Protein AF-A0A370FQI2-F1 (afdb_monomer_lite)

Foldseek 3Di:
DDDDDDDDDPDPPPPPPQDDPFDADDLCQQEDDPDDDDDDFLAWRDWDDTQIKTWTDDPDIWMKHKDFAPDAADADDAAEEEQELEAAWFWALCSQLSNCPPDCWDDPDPQDITGNVVVLLCVVCSVNRHMYMYISFTNHNHPDTHPAQAPVRSVSRSVSRVSNVLVDPPGSHDPPHHYHYDYAHGHHDNPCPVVQVVFFDPVLVVLVVVRNNDTPSVNCVPPNPDFQLVGGPVSDGSDPDDPPDPDDCCVRVVCVNVCSVVVSVQVSCVSNVNDDDDPDDDD

Sequence (283 aa):
MIGRWCAAAAAVIGVMVAGAPAAAAPPDFYLPPPGLPAGPAGDVIRAEPMPLVWQVGVPNMVTGAYFDPALPWTGPGPRPLVSMAAGTQGQGDQCAPSRTLGDVIRYVSPSETVTSYEMVFVNALLSQGIAVVITDYEGLGTPGTHSYVNRASEAHAVLDAARAAMRLPGTALRPHAPVGFWGYSHQTYPEARELIDSELNDRGRQMLADVQNQCVNETKATYGFQRTEAFTRTGEPLNPLPPINPGTGLNHALPYVFGVPESVTWMTDRFAGRPAPTTCRVP

Radius of gyration: 22.39 Å; chains: 1; bounding box: 58×56×84 Å

Secondary structure (DSSP, 8-state):
------------------PPPPPPPPGGGGS--SSPPP--TT----EETTTTEEEE-SSS-EEEEEE--SSPP-SSSSPPEEEEE----BSSGGG-HHHHTT-SSEEEETTEEE--THHHHHHHHHHTT-EEEEE--TTSSSSS---TT-HHHHHHHHHHHHHHHTT-TTSS--TT--EEEEE-S----TTHHHHHHHHB-HHHHHHHHHHTT-BHHHHHHHHTT--GGGTBSSS--S--SPPS---HHHHHHHHHHHHHHHHHHHHHHHHTTPPPPP-S---

pLDDT: mean 75.0, std 18.1, range [29.81, 97.5]

Structure (mmCIF, N/CA/C/O backbone):
data_AF-A0A370FQI2-F1
#
_entry.id   AF-A0A370FQI2-F1
#
loop_
_atom_site.group_PDB
_atom_site.id
_atom_site.type_symbol
_atom_site.label_atom_id
_atom_site.label_alt_id
_atom_site.label_comp_id
_atom_site.label_asym_id
_atom_site.label_entity_id
_atom_site.label_seq_id
_atom_site.pdbx_PDB_ins_code
_atom_site.Cartn_x
_atom_site.Cartn_y
_atom_site.Cartn_z
_atom_site.occupancy
_atom_site.B_iso_or_equiv
_atom_site.auth_seq_id
_atom_site.auth_comp_id
_atom_site.auth_asym_id
_atom_site.auth_atom_id
_atom_site.pdbx_PDB_model_num
ATOM 1 N N . MET A 1 1 ? 36.447 31.855 51.845 1.00 37.00 1 MET A N 1
ATOM 2 C CA . MET A 1 1 ? 36.253 30.441 51.461 1.00 37.00 1 MET A CA 1
ATOM 3 C C . MET A 1 1 ? 35.005 30.361 50.594 1.00 37.00 1 MET A C 1
ATOM 5 O O . MET A 1 1 ? 33.908 30.472 51.117 1.00 37.00 1 MET A O 1
ATOM 9 N N . ILE A 1 2 ? 35.177 30.305 49.271 1.00 36.47 2 ILE A N 1
ATOM 10 C CA . ILE A 1 2 ? 34.084 30.240 48.288 1.00 36.47 2 ILE A CA 1
ATOM 11 C C . ILE A 1 2 ? 33.801 28.754 48.038 1.00 36.47 2 ILE A C 1
ATOM 13 O O . ILE A 1 2 ? 34.656 28.043 47.511 1.00 36.47 2 ILE A O 1
ATOM 17 N N . GLY A 1 3 ? 32.646 28.273 48.499 1.00 32.06 3 GLY A N 1
ATOM 18 C CA . GLY A 1 3 ? 32.224 26.878 48.364 1.00 32.06 3 GLY A CA 1
ATOM 19 C C . GLY A 1 3 ? 31.800 26.563 46.931 1.00 32.06 3 GLY A C 1
ATOM 20 O O . GLY A 1 3 ? 30.849 27.146 46.417 1.00 32.06 3 GLY A O 1
ATOM 21 N N . ARG A 1 4 ? 32.522 25.644 46.285 1.00 40.69 4 ARG A N 1
ATOM 22 C CA . ARG A 1 4 ? 32.200 25.108 44.957 1.00 40.69 4 ARG A CA 1
ATOM 23 C C . ARG A 1 4 ? 31.015 24.147 45.081 1.00 40.69 4 ARG A C 1
ATOM 25 O O . ARG A 1 4 ? 31.148 23.094 45.695 1.00 40.69 4 ARG A O 1
ATOM 32 N N . TRP A 1 5 ? 29.887 24.497 44.474 1.00 36.84 5 TRP A N 1
ATOM 33 C CA . TRP A 1 5 ? 28.785 23.573 44.213 1.00 36.84 5 TRP A CA 1
ATOM 34 C C . TRP A 1 5 ? 29.049 22.881 42.872 1.00 36.84 5 TRP A C 1
ATOM 36 O O . TRP A 1 5 ? 28.988 23.518 41.823 1.00 36.84 5 TRP A O 1
ATOM 46 N N . CYS A 1 6 ? 29.377 21.589 42.893 1.00 35.53 6 CYS A N 1
ATOM 47 C CA . CYS A 1 6 ? 29.353 20.755 41.693 1.00 35.53 6 CYS A CA 1
ATOM 48 C C . CYS A 1 6 ? 27.922 20.239 41.500 1.00 35.53 6 CYS A C 1
ATOM 50 O O . CYS A 1 6 ? 27.478 19.362 42.236 1.00 35.53 6 CYS A O 1
ATOM 52 N N . ALA A 1 7 ? 27.201 20.785 40.520 1.00 40.16 7 ALA A N 1
ATOM 53 C CA . ALA A 1 7 ? 25.962 20.193 40.034 1.00 40.16 7 ALA A CA 1
ATOM 54 C C . ALA A 1 7 ? 26.306 18.914 39.254 1.00 40.16 7 ALA A C 1
ATOM 56 O O . ALA A 1 7 ? 26.955 18.972 38.210 1.00 40.16 7 ALA A O 1
ATOM 57 N N . ALA A 1 8 ? 25.908 17.754 39.774 1.00 36.84 8 ALA A N 1
ATOM 58 C CA . ALA A 1 8 ? 25.979 16.500 39.038 1.00 36.84 8 ALA A CA 1
ATOM 59 C C . ALA A 1 8 ? 24.868 16.492 37.977 1.00 36.84 8 ALA A C 1
ATOM 61 O O . ALA A 1 8 ? 23.685 16.420 38.307 1.00 36.84 8 ALA A O 1
ATOM 62 N N . ALA A 1 9 ? 25.246 16.587 36.703 1.00 37.41 9 ALA A N 1
ATOM 63 C CA . ALA A 1 9 ? 24.343 16.326 35.592 1.00 37.41 9 ALA A CA 1
ATOM 64 C C . ALA A 1 9 ? 24.041 14.819 35.559 1.00 37.41 9 ALA A C 1
ATOM 66 O O . ALA A 1 9 ? 24.907 14.014 35.218 1.00 37.41 9 ALA A O 1
ATOM 67 N N . ALA A 1 10 ? 22.829 14.427 35.949 1.00 38.03 10 ALA A N 1
ATOM 68 C CA . ALA A 1 10 ? 22.355 13.063 35.766 1.00 38.03 10 ALA A CA 1
ATOM 69 C C . ALA A 1 10 ? 22.091 12.839 34.270 1.00 38.03 10 ALA A C 1
ATOM 71 O O . ALA A 1 10 ? 21.119 13.348 33.714 1.00 38.03 10 ALA A O 1
ATOM 72 N N . ALA A 1 11 ? 22.984 12.107 33.606 1.00 36.81 11 ALA A N 1
ATOM 73 C CA . ALA A 1 11 ? 22.762 11.635 32.250 1.00 36.81 11 ALA A CA 1
ATOM 74 C C . ALA A 1 11 ? 21.630 10.597 32.268 1.00 36.81 11 ALA A C 1
ATOM 76 O O . ALA A 1 11 ? 21.792 9.494 32.789 1.00 36.81 11 ALA A O 1
ATOM 77 N N . VAL A 1 12 ? 20.473 10.953 31.708 1.00 35.28 12 VAL A N 1
ATOM 78 C CA . VAL A 1 12 ? 19.412 9.992 31.398 1.00 35.28 12 VAL A CA 1
ATOM 79 C C . VAL A 1 12 ? 19.898 9.167 30.209 1.00 35.28 12 VAL A C 1
ATOM 81 O O . VAL A 1 12 ? 19.819 9.598 29.061 1.00 35.28 12 VAL A O 1
ATOM 84 N N . ILE A 1 13 ? 20.456 7.991 30.487 1.00 39.44 13 ILE A N 1
ATOM 85 C CA . ILE A 1 13 ? 20.744 6.988 29.462 1.00 39.44 13 ILE A CA 1
ATOM 86 C C . ILE A 1 13 ? 19.397 6.380 29.068 1.00 39.44 13 ILE A C 1
ATOM 88 O O . ILE A 1 13 ? 18.849 5.539 29.779 1.00 39.44 13 ILE A O 1
ATOM 92 N N . GLY A 1 14 ? 18.834 6.848 27.955 1.00 30.53 14 GLY A N 1
ATOM 93 C CA . GLY A 1 14 ? 17.694 6.198 27.323 1.00 30.53 14 GLY A CA 1
ATOM 94 C C . GLY A 1 14 ? 18.119 4.817 26.835 1.00 30.53 14 GLY A C 1
ATOM 95 O O . GLY A 1 14 ? 18.882 4.702 25.878 1.00 30.53 14 GLY A O 1
ATOM 96 N N . VAL A 1 15 ? 17.649 3.765 27.504 1.00 31.50 15 VAL A N 1
ATOM 97 C CA . VAL A 1 15 ? 17.760 2.398 26.994 1.00 31.50 15 VAL A CA 1
ATOM 98 C C . VAL A 1 15 ? 16.841 2.301 25.779 1.00 31.50 15 VAL A C 1
ATOM 100 O O . VAL A 1 15 ? 15.621 2.247 25.911 1.00 31.50 15 VAL A O 1
ATOM 103 N N . MET A 1 16 ? 17.433 2.309 24.587 1.00 31.11 16 MET A N 1
ATOM 104 C CA . MET A 1 16 ? 16.765 1.853 23.373 1.00 31.11 16 MET A CA 1
ATOM 105 C C . MET A 1 16 ? 16.521 0.353 23.543 1.00 31.11 16 MET A C 1
ATOM 107 O O . MET A 1 16 ? 17.452 -0.447 23.455 1.00 31.11 16 MET A O 1
ATOM 111 N N . VAL A 1 17 ? 15.282 -0.036 23.841 1.00 30.66 17 VAL A N 1
ATOM 112 C CA . VAL A 1 17 ? 14.880 -1.439 23.748 1.00 30.66 17 VAL A CA 1
ATOM 113 C C . VAL A 1 17 ? 14.876 -1.778 22.262 1.00 30.66 17 VAL A C 1
ATOM 115 O O . VAL A 1 17 ? 14.003 -1.328 21.524 1.00 30.66 17 VAL A O 1
ATOM 118 N N . ALA A 1 18 ? 15.886 -2.522 21.811 1.00 33.94 18 ALA A N 1
ATOM 119 C CA . ALA A 1 18 ? 15.858 -3.149 20.499 1.00 33.94 18 ALA A CA 1
ATOM 120 C C . ALA A 1 18 ? 14.626 -4.063 20.454 1.00 33.94 18 ALA A C 1
ATOM 122 O O . ALA A 1 18 ? 14.532 -5.017 21.230 1.00 33.94 18 ALA A O 1
ATOM 123 N N . GLY A 1 19 ? 13.653 -3.732 19.602 1.00 29.81 19 GLY A N 1
ATOM 124 C CA . GLY A 1 19 ? 12.538 -4.629 19.321 1.00 29.81 19 GLY A CA 1
ATOM 125 C C . GLY A 1 19 ? 13.088 -5.960 18.817 1.00 29.81 19 GLY A C 1
ATOM 126 O O . GLY A 1 19 ? 14.064 -5.983 18.065 1.00 29.81 19 GLY A O 1
ATOM 127 N N . ALA A 1 20 ? 12.501 -7.072 19.261 1.00 32.47 20 ALA A N 1
ATOM 128 C CA . ALA A 1 20 ? 12.812 -8.370 18.678 1.00 32.47 20 ALA A CA 1
ATOM 129 C C . ALA A 1 20 ? 12.602 -8.292 17.153 1.00 32.47 20 ALA A C 1
ATOM 131 O O . ALA A 1 20 ? 11.623 -7.670 16.727 1.00 32.47 20 ALA A O 1
ATOM 132 N N . PRO A 1 21 ? 13.486 -8.892 16.332 1.00 39.72 21 PRO A N 1
ATOM 133 C CA . PRO A 1 21 ? 13.255 -8.948 14.897 1.00 39.72 21 PRO A CA 1
ATOM 134 C C . PRO A 1 21 ? 11.892 -9.598 14.655 1.00 39.72 21 PRO A C 1
ATOM 136 O O . PRO A 1 21 ? 11.590 -10.646 15.235 1.00 39.72 21 PRO A O 1
ATOM 139 N N . ALA A 1 22 ? 11.060 -8.961 13.832 1.00 49.00 22 ALA A N 1
ATOM 140 C CA . ALA A 1 22 ? 9.829 -9.577 13.367 1.00 49.00 22 ALA A CA 1
ATOM 141 C C . ALA A 1 22 ? 10.203 -10.910 12.698 1.00 49.00 22 ALA A C 1
ATOM 143 O O . ALA A 1 22 ? 10.984 -10.935 11.743 1.00 49.00 22 ALA A O 1
ATOM 144 N N . ALA A 1 23 ? 9.716 -12.027 13.242 1.00 52.12 23 ALA A N 1
ATOM 145 C CA . ALA A 1 23 ? 9.854 -13.320 12.584 1.00 52.12 23 ALA A CA 1
ATOM 146 C C . ALA A 1 23 ? 9.172 -13.217 11.214 1.00 52.12 23 ALA A C 1
ATOM 148 O O . ALA A 1 23 ? 8.042 -12.749 11.154 1.00 52.12 23 ALA A O 1
ATOM 149 N N . ALA A 1 24 ? 9.860 -13.591 10.134 1.00 58.47 24 ALA A N 1
ATOM 150 C CA . ALA A 1 24 ? 9.277 -13.612 8.794 1.00 58.47 24 ALA A CA 1
ATOM 151 C C . ALA A 1 24 ? 8.290 -14.783 8.655 1.00 58.47 24 ALA A C 1
ATOM 153 O O . ALA A 1 24 ? 8.475 -15.819 9.300 1.00 58.47 24 ALA A O 1
ATOM 154 N N . ALA A 1 25 ? 7.273 -14.629 7.803 1.00 62.81 25 ALA A N 1
ATOM 155 C CA . ALA A 1 25 ? 6.286 -15.680 7.581 1.00 62.81 25 ALA A CA 1
ATOM 156 C C . ALA A 1 25 ? 6.937 -16.902 6.925 1.00 62.81 25 ALA A C 1
ATOM 158 O O . ALA A 1 25 ? 7.908 -16.745 6.170 1.00 62.81 25 ALA A O 1
ATOM 159 N N . PRO A 1 26 ? 6.409 -18.112 7.179 1.00 70.50 26 PRO A N 1
ATOM 160 C CA . PRO A 1 26 ? 6.790 -19.291 6.422 1.00 70.50 26 PRO A CA 1
ATOM 161 C C . PRO A 1 26 ? 6.682 -19.023 4.908 1.00 70.50 26 PRO A C 1
ATOM 163 O O . PRO A 1 26 ? 5.707 -18.411 4.469 1.00 70.50 26 PRO A O 1
ATOM 166 N N . PRO A 1 27 ? 7.658 -19.447 4.082 1.00 73.12 27 PRO A N 1
ATOM 167 C CA . PRO A 1 27 ? 7.639 -19.168 2.644 1.00 73.12 27 PRO A CA 1
ATOM 168 C C . PRO A 1 27 ? 6.381 -19.660 1.914 1.00 73.12 27 PRO A C 1
ATOM 170 O O . PRO A 1 27 ? 5.966 -19.058 0.928 1.00 73.12 27 PRO A O 1
ATOM 173 N N . ASP A 1 28 ? 5.760 -20.737 2.395 1.00 80.69 28 ASP A N 1
ATOM 174 C CA . ASP A 1 28 ? 4.534 -21.315 1.843 1.00 80.69 28 ASP A CA 1
ATOM 175 C C . ASP A 1 28 ? 3.276 -20.487 2.144 1.00 80.69 28 ASP A C 1
ATOM 177 O O . ASP A 1 28 ? 2.279 -20.642 1.443 1.00 80.69 28 ASP A O 1
ATOM 181 N N . PHE A 1 29 ? 3.327 -19.555 3.103 1.00 79.44 29 PHE A N 1
ATOM 182 C CA . PHE A 1 29 ? 2.253 -18.587 3.355 1.00 79.44 29 PHE A CA 1
ATOM 183 C C . PHE A 1 29 ? 1.971 -17.713 2.124 1.00 79.44 29 PHE A C 1
ATOM 185 O O . PHE A 1 29 ? 0.831 -17.356 1.836 1.00 79.44 29 PHE A O 1
ATOM 192 N N . TYR A 1 30 ? 3.031 -17.386 1.387 1.00 79.31 30 TYR A N 1
ATOM 193 C CA . TYR A 1 30 ? 2.996 -16.563 0.184 1.00 79.31 30 TYR A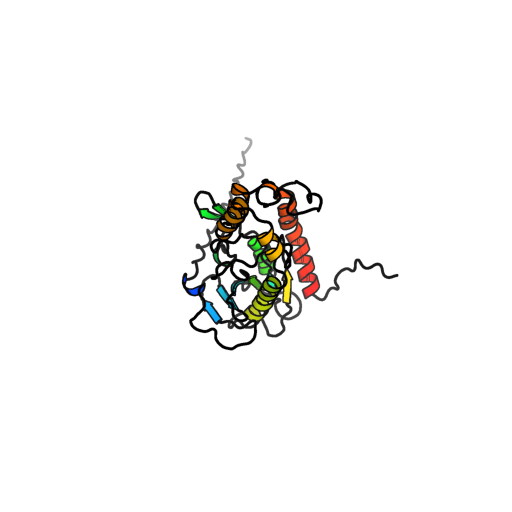 CA 1
ATOM 194 C C . TYR A 1 30 ? 2.607 -17.341 -1.078 1.00 79.31 30 TYR A C 1
ATOM 196 O O . TYR A 1 30 ? 2.537 -16.756 -2.158 1.00 79.31 30 TYR A O 1
ATOM 204 N N . LEU A 1 31 ? 2.303 -18.636 -0.960 1.00 82.56 31 LEU A N 1
ATOM 205 C CA . LEU A 1 31 ? 1.834 -19.462 -2.066 1.00 82.56 31 LEU A CA 1
ATOM 206 C C . LEU A 1 31 ? 0.329 -19.755 -1.937 1.00 82.56 31 LEU A C 1
ATOM 208 O O . LEU A 1 31 ? -0.145 -20.087 -0.849 1.00 82.56 31 LEU A O 1
ATOM 212 N N . PRO A 1 32 ? -0.444 -19.685 -3.038 1.00 75.94 32 PRO A N 1
ATOM 213 C CA . PRO A 1 32 ? -1.858 -20.040 -3.005 1.00 75.94 32 PRO A CA 1
ATOM 214 C C . PRO A 1 32 ? -2.049 -21.525 -2.666 1.00 75.94 32 PRO A C 1
ATOM 216 O O . PRO A 1 32 ? -1.322 -22.371 -3.198 1.00 75.94 32 PRO A O 1
ATOM 219 N N . PRO A 1 33 ? -3.039 -21.880 -1.820 1.00 77.06 33 PRO A N 1
ATOM 220 C CA . PRO A 1 33 ? -3.357 -23.277 -1.560 1.00 77.06 33 PRO A CA 1
ATOM 221 C C . PRO A 1 33 ? -3.867 -23.971 -2.838 1.00 77.06 33 PRO A C 1
ATOM 223 O O . PRO A 1 33 ? -4.421 -23.307 -3.723 1.00 77.06 33 PRO A O 1
ATOM 226 N N . PRO A 1 34 ? -3.739 -25.309 -2.944 1.00 76.38 34 PRO A N 1
ATOM 227 C CA . PRO A 1 34 ? -4.331 -26.068 -4.042 1.00 76.38 34 PRO A CA 1
ATOM 228 C C . PRO A 1 34 ? -5.857 -25.904 -4.069 1.00 76.38 34 PRO A C 1
ATOM 230 O O . PRO A 1 34 ? -6.573 -26.518 -3.281 1.00 76.38 34 PRO A O 1
ATOM 233 N N . GLY A 1 35 ? -6.347 -25.075 -4.993 1.00 69.88 35 GLY A N 1
ATOM 234 C CA . GLY A 1 35 ? -7.751 -24.674 -5.055 1.00 69.88 35 GLY A CA 1
ATOM 235 C C . GLY A 1 35 ? -8.082 -23.609 -4.008 1.00 69.88 35 GLY A C 1
ATOM 236 O O . GLY A 1 35 ? -7.973 -23.833 -2.804 1.00 69.88 35 GLY A O 1
ATOM 237 N N . LEU A 1 36 ? -8.510 -22.433 -4.469 1.00 67.62 36 LEU A N 1
ATOM 238 C CA . LEU A 1 36 ? -8.971 -21.385 -3.564 1.00 67.62 36 LEU A CA 1
ATOM 239 C C . LEU A 1 36 ? -10.376 -21.736 -3.049 1.00 67.62 36 LEU A C 1
ATOM 241 O O . LEU A 1 36 ? -11.228 -22.137 -3.850 1.00 67.62 36 LEU A O 1
ATOM 245 N N . PRO A 1 37 ? -10.639 -21.602 -1.736 1.00 70.25 37 PRO A N 1
ATOM 246 C CA . PRO A 1 37 ? -11.972 -21.823 -1.197 1.00 70.25 37 PRO A CA 1
ATOM 247 C C . PRO A 1 37 ? -12.971 -20.850 -1.834 1.00 70.25 37 PRO A C 1
ATOM 249 O O . PRO A 1 37 ? -12.651 -19.694 -2.111 1.00 70.25 37 PRO A O 1
ATOM 252 N N . ALA A 1 38 ? -14.193 -21.326 -2.074 1.00 72.25 38 ALA A N 1
ATOM 253 C CA . ALA A 1 38 ? -15.270 -20.468 -2.546 1.00 72.25 38 ALA A CA 1
ATOM 254 C C . ALA A 1 38 ? -15.635 -19.447 -1.458 1.00 72.25 38 ALA A C 1
ATOM 256 O O . ALA A 1 38 ? -15.851 -19.825 -0.307 1.00 72.25 38 ALA A O 1
ATOM 257 N N . GLY A 1 39 ? -15.741 -18.175 -1.836 1.00 69.81 39 GLY A N 1
ATOM 258 C CA . GLY A 1 39 ? -16.067 -17.091 -0.916 1.00 69.81 39 GLY A CA 1
ATOM 259 C C . GLY A 1 39 ? -16.170 -15.738 -1.627 1.00 69.81 39 GLY A C 1
ATOM 260 O O . GLY A 1 39 ? -15.705 -15.604 -2.764 1.00 69.81 39 GLY A O 1
ATOM 261 N N . PRO A 1 40 ? -16.835 -14.734 -1.029 1.00 76.06 40 PRO A N 1
ATOM 262 C CA . PRO A 1 40 ? -16.793 -13.358 -1.516 1.00 76.06 40 PRO A CA 1
ATOM 263 C C . PRO A 1 40 ? -15.376 -12.768 -1.492 1.00 76.06 40 PRO A C 1
ATOM 265 O O . PRO A 1 40 ? -14.552 -13.107 -0.644 1.00 76.06 40 PRO A O 1
ATOM 268 N N . ALA A 1 41 ? -15.141 -11.779 -2.359 1.00 67.62 41 ALA A N 1
ATOM 269 C CA . ALA A 1 41 ? -13.949 -10.942 -2.279 1.00 67.62 41 ALA A CA 1
ATOM 270 C C . ALA A 1 41 ? -13.808 -10.325 -0.880 1.00 67.62 41 ALA A C 1
ATOM 272 O O . ALA A 1 41 ? -14.804 -9.877 -0.290 1.00 67.62 41 ALA A O 1
ATOM 273 N N . GLY A 1 42 ? -12.594 -10.317 -0.333 1.00 61.84 42 GLY A N 1
ATOM 274 C CA . GLY A 1 42 ? -12.386 -9.895 1.052 1.00 61.84 42 GLY A CA 1
ATOM 275 C C . GLY A 1 42 ? -12.342 -11.024 2.089 1.00 61.84 42 GLY A C 1
ATOM 276 O O . GLY A 1 42 ? -12.205 -10.722 3.272 1.00 61.84 42 GLY A O 1
ATOM 277 N N . ASP A 1 43 ? -12.492 -12.293 1.695 1.00 78.19 43 ASP A N 1
ATOM 278 C CA . ASP A 1 43 ? -12.406 -13.423 2.630 1.00 78.19 43 ASP A CA 1
ATOM 279 C C . ASP A 1 43 ? -10.977 -13.738 3.075 1.00 78.19 43 ASP A C 1
ATOM 281 O O . ASP A 1 43 ? -10.038 -13.719 2.283 1.00 78.19 43 ASP A O 1
ATOM 285 N N . VAL A 1 44 ? -10.839 -14.071 4.362 1.00 77.06 44 VAL A N 1
ATOM 286 C CA . VAL A 1 44 ? -9.571 -14.478 4.975 1.00 77.06 44 VAL A CA 1
ATOM 287 C C . VAL A 1 44 ? -9.307 -15.944 4.641 1.00 77.06 44 VAL A C 1
ATOM 289 O O . VAL A 1 44 ? -10.050 -16.820 5.079 1.00 77.06 44 VAL A O 1
ATOM 292 N N . ILE A 1 45 ? -8.234 -16.216 3.898 1.00 72.62 45 ILE A N 1
ATOM 293 C CA . ILE A 1 45 ? -7.854 -17.591 3.523 1.00 72.62 45 ILE A CA 1
ATOM 294 C C . ILE A 1 45 ? -6.915 -18.211 4.565 1.00 72.62 45 ILE A C 1
ATOM 296 O O . ILE A 1 45 ? -7.051 -19.382 4.921 1.00 72.62 45 ILE A O 1
ATOM 300 N N . ARG A 1 46 ? -5.981 -17.416 5.089 1.00 72.00 46 ARG A N 1
ATOM 301 C CA . ARG A 1 46 ? -5.042 -17.803 6.144 1.00 72.00 46 ARG A CA 1
ATOM 302 C C . ARG A 1 46 ? -4.673 -16.576 6.966 1.00 72.00 46 ARG A C 1
ATOM 304 O O . ARG A 1 46 ? -4.632 -15.476 6.421 1.00 72.00 46 ARG A O 1
ATOM 311 N N . ALA A 1 47 ? -4.403 -16.777 8.253 1.00 69.38 47 ALA A N 1
ATOM 312 C CA . ALA A 1 47 ? -3.785 -15.795 9.133 1.00 69.38 47 ALA A CA 1
ATOM 313 C C . ALA A 1 47 ? -2.877 -16.525 10.132 1.00 69.38 47 ALA A C 1
ATOM 315 O O . ALA A 1 47 ? -3.311 -17.511 10.730 1.00 69.38 47 ALA A O 1
ATOM 316 N N . GLU A 1 48 ? -1.636 -16.068 10.306 1.00 63.78 48 GLU A N 1
ATOM 317 C CA . GLU A 1 48 ? -0.670 -16.708 11.211 1.00 63.78 48 GLU A CA 1
ATOM 318 C C . GLU A 1 48 ? -0.073 -15.719 12.229 1.00 63.78 48 GLU A C 1
ATOM 320 O O . GLU A 1 48 ? 0.191 -14.561 11.887 1.00 63.78 48 GLU A O 1
ATOM 325 N N . PRO A 1 49 ? 0.147 -16.153 13.491 1.00 55.84 49 PRO A N 1
ATOM 326 C CA . PRO A 1 49 ? 0.803 -15.340 14.506 1.00 55.84 49 PRO A CA 1
ATOM 327 C C . PRO A 1 49 ? 2.302 -15.149 14.241 1.00 55.84 49 PRO A C 1
ATOM 329 O O . PRO A 1 49 ? 3.144 -16.012 14.459 1.00 55.84 49 PRO A O 1
ATOM 332 N N . MET A 1 50 ? 2.593 -13.931 13.846 1.00 52.81 50 MET A N 1
ATOM 333 C CA . MET A 1 50 ? 3.821 -13.136 13.902 1.00 52.81 50 MET A CA 1
ATOM 334 C C . MET A 1 50 ? 3.286 -11.686 13.977 1.00 52.81 50 MET A C 1
ATOM 336 O O . MET A 1 50 ? 2.060 -11.538 13.951 1.00 52.81 50 MET A O 1
ATOM 340 N N . PRO A 1 51 ? 4.032 -10.581 14.134 1.00 44.16 51 PRO A N 1
ATOM 341 C CA . PRO A 1 51 ? 3.353 -9.305 13.886 1.00 44.16 51 PRO A CA 1
ATOM 342 C C . PRO A 1 51 ? 2.898 -9.283 12.396 1.00 44.16 51 PRO A C 1
ATOM 344 O O . PRO A 1 51 ? 3.760 -9.298 11.531 1.00 44.16 51 PRO A O 1
ATOM 347 N N . LEU A 1 52 ? 1.610 -9.192 12.017 1.00 46.97 52 LEU A N 1
ATOM 348 C CA . LEU A 1 52 ? 0.672 -10.298 11.651 1.00 46.97 52 LEU A CA 1
ATOM 349 C C . LEU A 1 52 ? 0.421 -10.311 10.117 1.00 46.97 52 LEU A C 1
ATOM 351 O O . LEU A 1 52 ? 0.421 -9.224 9.543 1.00 46.97 52 LEU A O 1
ATOM 355 N N . VAL A 1 53 ? 0.173 -11.473 9.465 1.00 51.69 53 VAL A N 1
ATOM 356 C CA . VAL A 1 53 ? -0.030 -11.603 7.985 1.00 51.69 53 VAL A CA 1
ATOM 357 C C . VAL A 1 53 ? -1.303 -12.393 7.620 1.00 51.69 53 VAL A C 1
ATOM 359 O O . VAL A 1 53 ? -1.640 -13.363 8.300 1.00 51.69 53 VAL A O 1
ATOM 362 N N . TRP A 1 54 ? -2.009 -11.994 6.552 1.00 51.62 54 TRP A N 1
ATOM 363 C CA . TRP A 1 54 ? -3.257 -12.601 6.034 1.00 51.62 54 TRP A CA 1
ATOM 364 C C . TRP A 1 54 ? -3.371 -12.580 4.506 1.00 51.62 54 TRP A C 1
ATOM 366 O O . TRP A 1 54 ? -2.619 -11.879 3.835 1.00 51.62 54 TRP A O 1
ATOM 376 N N . GLN A 1 55 ? -4.361 -13.310 3.975 1.00 50.12 55 GLN A N 1
ATOM 377 C CA . GLN A 1 55 ? -4.552 -13.597 2.550 1.00 50.12 55 GLN A CA 1
ATOM 378 C C . GLN A 1 55 ? -6.001 -13.325 2.066 1.00 50.12 55 GLN A C 1
ATOM 380 O O . GLN A 1 55 ? -6.929 -13.764 2.748 1.00 50.12 55 GLN A O 1
ATOM 385 N N . VAL A 1 56 ? -6.199 -12.652 0.910 1.00 49.22 56 VAL A N 1
ATOM 386 C CA . VAL A 1 56 ? -7.518 -12.185 0.382 1.00 49.22 56 VAL A CA 1
ATOM 387 C C . VAL A 1 56 ? -7.578 -12.124 -1.171 1.00 49.22 56 VAL A C 1
ATOM 389 O O . VAL A 1 56 ? -6.527 -11.906 -1.768 1.00 49.22 56 VAL A O 1
ATOM 392 N N . GLY A 1 57 ? -8.742 -12.278 -1.855 1.00 37.44 57 GLY A N 1
ATOM 393 C CA . GLY A 1 57 ? -8.776 -12.281 -3.346 1.00 37.44 57 GLY A CA 1
ATOM 394 C C . GLY A 1 57 ? -10.083 -12.126 -4.167 1.00 37.44 57 GLY A C 1
ATOM 395 O O . GLY A 1 57 ? -11.138 -11.827 -3.617 1.00 37.44 57 GLY A O 1
ATOM 396 N N . VAL A 1 58 ? -9.927 -12.381 -5.494 1.00 46.62 58 VAL A N 1
ATOM 397 C CA . VAL A 1 58 ? -10.817 -12.888 -6.600 1.00 46.62 58 VAL A CA 1
ATOM 398 C C . VAL A 1 58 ? -9.915 -13.548 -7.678 1.00 46.62 58 VAL A C 1
ATOM 400 O O . VAL A 1 58 ? -8.971 -12.892 -8.083 1.00 46.62 58 VAL A O 1
ATOM 403 N N . PRO A 1 59 ? -10.162 -14.779 -8.199 1.00 54.81 59 PRO A N 1
ATOM 404 C CA . PRO A 1 59 ? -9.221 -15.910 -8.052 1.00 54.81 59 PRO A CA 1
ATOM 405 C C . PRO A 1 59 ? -7.740 -15.603 -8.384 1.00 54.81 59 PRO A C 1
ATOM 407 O O . PRO A 1 59 ? -7.146 -16.131 -9.319 1.00 54.81 59 PRO A O 1
ATOM 410 N N . ASN A 1 60 ? -7.130 -14.790 -7.546 1.00 61.69 60 ASN A N 1
ATOM 411 C CA . ASN A 1 60 ? -5.715 -14.657 -7.298 1.00 61.69 60 ASN A CA 1
ATOM 412 C C . ASN A 1 60 ? -5.581 -14.396 -5.793 1.00 61.69 60 ASN A C 1
ATOM 414 O O . ASN A 1 60 ? -6.570 -14.212 -5.074 1.00 61.69 60 ASN A O 1
ATOM 418 N N . MET A 1 61 ? -4.361 -14.486 -5.299 1.00 74.25 61 MET A N 1
ATOM 419 C CA . MET A 1 61 ? -4.065 -14.402 -3.886 1.00 74.25 61 MET A CA 1
ATOM 420 C C . MET A 1 61 ? -3.272 -13.130 -3.624 1.00 74.25 61 MET A C 1
ATOM 422 O O . MET A 1 61 ? -2.222 -12.954 -4.229 1.00 74.25 61 MET A O 1
ATOM 426 N N . VAL A 1 62 ? -3.735 -12.301 -2.690 1.00 83.38 62 VAL A N 1
ATOM 427 C CA . VAL A 1 62 ? -3.011 -11.114 -2.221 1.00 83.38 62 VAL A CA 1
ATOM 428 C C . VAL A 1 62 ? -2.733 -11.245 -0.731 1.00 83.38 62 VAL A C 1
ATOM 430 O O . VAL A 1 62 ? -3.629 -11.605 0.038 1.00 83.38 62 VAL A O 1
ATOM 433 N N . THR A 1 63 ? -1.501 -10.951 -0.321 1.00 85.50 63 THR A N 1
ATOM 434 C CA . THR A 1 63 ? -1.109 -10.893 1.089 1.00 85.50 63 THR A CA 1
ATOM 435 C C . THR A 1 63 ? -1.161 -9.469 1.633 1.00 85.50 63 THR A C 1
ATOM 437 O O . THR A 1 63 ? -1.279 -8.484 0.902 1.00 85.50 63 THR A O 1
ATOM 440 N N . GLY A 1 64 ? -1.142 -9.349 2.951 1.00 86.06 64 GLY A N 1
ATOM 441 C CA . GLY A 1 64 ? -1.083 -8.069 3.634 1.00 86.06 64 GLY A CA 1
ATOM 442 C C . GLY A 1 64 ? -0.885 -8.259 5.125 1.00 86.06 64 GLY A C 1
ATOM 443 O O . GLY A 1 64 ? -0.796 -9.386 5.617 1.00 86.06 64 GLY A O 1
ATOM 444 N N . ALA A 1 65 ? -0.832 -7.148 5.844 1.00 87.69 65 ALA A N 1
ATOM 445 C CA . ALA A 1 65 ? -0.568 -7.138 7.270 1.00 87.69 65 ALA A CA 1
ATOM 446 C C . ALA A 1 65 ? -1.439 -6.139 8.014 1.00 87.69 65 ALA A C 1
ATOM 448 O O . ALA A 1 65 ? -1.919 -5.156 7.448 1.00 87.69 65 ALA A O 1
ATOM 449 N N . TYR A 1 66 ? -1.581 -6.354 9.316 1.00 90.50 66 TYR A N 1
ATOM 450 C CA . TYR A 1 66 ? -2.304 -5.440 10.193 1.00 90.50 66 TYR A CA 1
ATOM 451 C C . TYR A 1 66 ? -1.730 -5.318 11.549 1.00 90.50 66 TYR A C 1
ATOM 453 O O . TYR A 1 66 ? -1.050 -6.181 12.101 1.00 90.50 66 TYR A O 1
ATOM 461 N N . PHE A 1 67 ? -2.165 -4.206 12.087 1.00 90.38 67 PHE A N 1
ATOM 462 C CA . PHE A 1 67 ? -1.706 -3.662 13.306 1.00 90.38 67 PHE A CA 1
ATOM 463 C C . PHE A 1 67 ? -2.947 -3.406 14.145 1.00 90.38 67 PHE A C 1
ATOM 465 O O . PHE A 1 67 ? -3.727 -2.485 13.876 1.00 90.38 67 PHE A O 1
ATOM 472 N N . ASP A 1 68 ? -3.129 -4.255 15.155 1.00 89.94 68 ASP A N 1
ATOM 473 C CA . ASP A 1 68 ? -4.090 -3.996 16.217 1.00 89.94 68 ASP A CA 1
ATOM 474 C C . ASP A 1 68 ? -3.453 -3.022 17.217 1.00 89.94 68 ASP A C 1
ATOM 476 O O . ASP A 1 68 ? -2.400 -3.331 17.788 1.00 89.94 68 ASP A O 1
ATOM 480 N N . PRO A 1 69 ? -4.029 -1.833 17.443 1.00 90.38 69 PRO A N 1
ATOM 481 C CA . PRO A 1 69 ? -3.426 -0.884 18.354 1.00 90.38 69 PRO A CA 1
ATOM 482 C C . PRO A 1 69 ? -3.623 -1.321 19.803 1.00 90.38 69 PRO A C 1
ATOM 484 O O . PRO A 1 69 ? -4.746 -1.545 20.272 1.00 90.38 69 PRO A O 1
ATOM 487 N N . ALA A 1 70 ? -2.511 -1.331 20.539 1.00 88.69 70 ALA A N 1
ATOM 488 C CA . ALA A 1 70 ? -2.498 -1.535 21.984 1.00 88.69 70 ALA A CA 1
ATOM 489 C C . ALA A 1 70 ? -3.188 -0.386 22.745 1.00 88.69 70 ALA A C 1
ATOM 491 O O . ALA A 1 70 ? -3.716 -0.593 23.836 1.00 88.69 70 ALA A O 1
ATOM 492 N N . LEU A 1 71 ? -3.196 0.826 22.177 1.00 91.19 71 LEU A N 1
ATOM 493 C CA . LEU A 1 71 ? -3.834 1.991 22.785 1.00 91.19 71 LEU A CA 1
ATOM 494 C C . LEU A 1 71 ? -5.343 2.029 22.498 1.00 91.19 71 LEU A C 1
ATOM 496 O O . LEU A 1 71 ? -5.773 1.696 21.389 1.00 91.19 71 LEU A O 1
ATOM 500 N N . PRO A 1 72 ? -6.174 2.450 23.468 1.00 92.50 72 PRO A N 1
ATOM 501 C CA . PRO A 1 72 ? -7.612 2.570 23.263 1.00 92.50 72 PRO A CA 1
ATOM 502 C C . PRO A 1 72 ? -7.939 3.673 22.248 1.00 92.50 72 PRO A C 1
ATOM 504 O O . PRO A 1 72 ? -7.272 4.703 22.194 1.00 92.50 72 PRO A O 1
ATOM 507 N N . TRP A 1 73 ? -9.009 3.472 21.476 1.00 94.25 73 TRP A N 1
ATOM 508 C CA . TRP A 1 73 ? -9.619 4.547 20.688 1.00 94.25 73 TRP A CA 1
ATOM 509 C C . TRP A 1 73 ? -10.389 5.489 21.622 1.00 94.25 73 TRP A C 1
ATOM 511 O O . TRP A 1 73 ? -11.194 5.018 22.428 1.00 94.25 73 TRP A O 1
ATOM 521 N N . THR A 1 74 ? -10.148 6.798 21.520 1.00 93.38 74 THR A N 1
ATOM 522 C CA . THR A 1 74 ? -10.761 7.824 22.389 1.00 93.38 74 THR A CA 1
ATOM 523 C C . THR A 1 74 ? -11.740 8.749 21.667 1.00 93.38 74 THR A C 1
ATOM 525 O O . THR A 1 74 ? -12.412 9.549 22.318 1.00 93.38 74 THR A O 1
ATOM 528 N N . GLY A 1 75 ? -11.842 8.658 20.339 1.00 91.12 75 GLY A N 1
ATOM 529 C CA . GLY A 1 75 ? -12.844 9.396 19.576 1.00 91.12 75 GLY A CA 1
ATOM 530 C C . GLY A 1 75 ? -14.239 8.757 19.646 1.00 91.12 75 GLY A C 1
ATOM 531 O O . GLY A 1 75 ? -14.451 7.759 20.340 1.00 91.12 75 GLY A O 1
ATOM 532 N N . PRO A 1 76 ? -15.227 9.333 18.944 1.00 91.75 76 PRO A N 1
ATOM 533 C CA . PRO A 1 76 ? -16.591 8.824 18.978 1.00 91.75 76 PRO A CA 1
ATOM 534 C C . PRO A 1 76 ? -16.708 7.464 18.278 1.00 91.75 76 PRO A C 1
ATOM 536 O O . PRO A 1 76 ? -15.942 7.132 17.373 1.00 91.75 76 PRO A O 1
ATOM 539 N N . GLY A 1 77 ? -17.723 6.694 18.674 1.00 92.12 77 GLY A N 1
ATOM 540 C CA . GLY A 1 77 ? -18.085 5.446 18.004 1.00 92.12 77 GLY A CA 1
ATOM 541 C C . GLY A 1 77 ? -17.070 4.302 18.179 1.00 92.12 77 GLY A C 1
ATOM 542 O O . GLY A 1 77 ? -16.250 4.315 19.099 1.00 92.12 77 GLY A O 1
ATOM 543 N N . PRO A 1 78 ? -17.170 3.248 17.350 1.00 94.75 78 PRO A N 1
ATOM 544 C CA . PRO A 1 78 ? -16.222 2.136 17.367 1.00 94.75 78 PRO A CA 1
ATOM 545 C C . PRO A 1 78 ? -14.845 2.545 16.815 1.00 94.75 78 PRO A C 1
ATOM 547 O O . PRO A 1 78 ? -14.742 3.471 16.014 1.00 94.75 78 PRO A O 1
ATOM 550 N N . ARG A 1 79 ? -13.798 1.808 17.218 1.00 95.81 79 ARG A N 1
ATOM 551 C CA . ARG A 1 79 ? -12.419 1.975 16.727 1.00 95.81 79 ARG A CA 1
ATOM 552 C C . ARG A 1 79 ? -12.386 1.960 15.188 1.00 95.81 79 ARG A C 1
ATOM 554 O O . ARG A 1 79 ? -12.833 0.963 14.624 1.00 95.81 79 ARG A O 1
ATOM 561 N N . PRO A 1 80 ? -11.850 2.997 14.521 1.00 97.50 80 PRO A N 1
ATOM 562 C CA . PRO A 1 80 ? -11.715 3.013 13.068 1.00 97.50 80 PRO A CA 1
ATOM 563 C C . PRO A 1 80 ? -10.630 2.053 12.568 1.00 97.50 80 PRO A C 1
ATOM 565 O O . PRO A 1 80 ? -9.661 1.757 13.275 1.00 97.50 80 PRO A O 1
ATOM 568 N N . LEU A 1 81 ? -10.773 1.651 11.306 1.00 97.50 81 LEU A N 1
ATOM 569 C CA . LEU A 1 81 ? -9.745 0.998 10.499 1.00 97.50 81 LEU A CA 1
ATOM 570 C C . LEU A 1 81 ? -9.253 1.963 9.414 1.00 97.50 81 LEU A C 1
ATOM 572 O O . LEU A 1 81 ? -10.051 2.643 8.771 1.00 97.50 81 LEU A O 1
ATOM 576 N N . VAL A 1 82 ? -7.951 1.974 9.152 1.00 96.94 82 VAL A N 1
ATOM 577 C CA . VAL A 1 82 ? -7.364 2.586 7.957 1.00 96.94 82 VAL A CA 1
ATOM 578 C C . VAL A 1 82 ? -6.814 1.497 7.050 1.00 96.94 82 VAL A C 1
ATOM 580 O O . VAL A 1 82 ? -5.932 0.746 7.458 1.00 96.94 82 VAL A O 1
ATOM 583 N N . SER A 1 83 ? -7.324 1.429 5.820 1.00 95.12 83 SER A N 1
ATOM 584 C CA . SER A 1 83 ? -6.715 0.636 4.754 1.00 95.12 83 SER A CA 1
ATOM 585 C C . SER A 1 83 ? -5.672 1.478 4.030 1.00 95.12 83 SER A C 1
ATOM 587 O O . SER A 1 83 ? -5.987 2.495 3.404 1.00 95.12 83 SER A O 1
ATOM 589 N N . MET A 1 84 ? -4.416 1.083 4.188 1.00 91.56 84 MET A N 1
ATOM 590 C CA . MET A 1 84 ? -3.251 1.762 3.658 1.00 91.56 84 MET A CA 1
ATOM 591 C C . MET A 1 84 ? -2.888 1.195 2.288 1.00 91.56 84 MET A C 1
ATOM 593 O O . MET A 1 84 ? -2.531 0.024 2.153 1.00 91.56 84 MET A O 1
ATOM 597 N N . ALA A 1 85 ? -2.947 2.061 1.284 1.00 90.75 85 ALA A N 1
ATOM 598 C CA . ALA A 1 85 ? -2.362 1.837 -0.022 1.00 90.75 85 ALA A CA 1
ATOM 599 C C . ALA A 1 85 ? -0.851 2.087 0.084 1.00 90.75 85 ALA A C 1
ATOM 601 O O . ALA A 1 85 ? -0.414 3.236 0.212 1.00 90.75 85 ALA A O 1
ATOM 602 N N . ALA A 1 86 ? -0.065 1.008 0.073 1.00 87.69 86 ALA A N 1
ATOM 603 C CA . ALA A 1 86 ? 1.391 1.087 0.066 1.00 87.69 86 ALA A CA 1
ATOM 604 C C . ALA A 1 86 ? 1.873 1.911 -1.140 1.00 87.69 86 ALA A C 1
ATOM 606 O O . ALA A 1 86 ? 1.292 1.834 -2.231 1.00 87.69 86 ALA A O 1
ATOM 607 N N . GLY A 1 87 ? 2.919 2.715 -0.953 1.00 84.88 87 GLY A N 1
ATOM 608 C CA . GLY A 1 87 ? 3.542 3.411 -2.070 1.00 84.88 87 GLY A CA 1
ATOM 609 C C . GLY A 1 87 ? 4.483 2.484 -2.843 1.00 84.88 87 GLY A C 1
ATOM 610 O O . GLY A 1 87 ? 4.512 1.274 -2.628 1.00 84.88 87 GLY A O 1
ATOM 611 N N . THR A 1 88 ? 5.277 3.047 -3.754 1.00 84.62 88 THR A N 1
ATOM 612 C CA . THR A 1 88 ? 6.188 2.273 -4.610 1.00 84.62 88 THR A CA 1
ATOM 613 C C . THR A 1 88 ? 7.229 1.510 -3.781 1.00 84.62 88 THR A C 1
ATOM 615 O O . THR A 1 88 ? 8.128 2.130 -3.209 1.00 84.62 88 THR A O 1
ATOM 618 N N . GLN A 1 89 ? 7.137 0.178 -3.773 1.00 84.06 89 GLN A N 1
ATOM 619 C CA . GLN A 1 89 ? 8.099 -0.714 -3.109 1.00 84.06 89 GLN A CA 1
ATOM 620 C C . GLN A 1 89 ? 9.148 -1.277 -4.081 1.00 84.06 89 GLN A C 1
ATOM 622 O O . GLN A 1 89 ? 10.336 -1.359 -3.763 1.00 84.06 89 GLN A O 1
ATOM 627 N N . GLY A 1 90 ? 8.713 -1.598 -5.301 1.00 84.69 90 GLY A N 1
ATOM 628 C CA . GLY A 1 90 ? 9.450 -2.366 -6.302 1.00 84.69 90 GLY A CA 1
ATOM 629 C C . GLY A 1 90 ? 8.547 -3.454 -6.879 1.00 84.69 90 GLY A C 1
ATOM 630 O O . GLY A 1 90 ? 7.338 -3.412 -6.658 1.00 84.69 90 GLY A O 1
ATOM 631 N N . GLN A 1 91 ? 9.116 -4.398 -7.626 1.00 85.56 91 GLN A N 1
ATOM 632 C CA . GLN A 1 91 ? 8.357 -5.530 -8.183 1.00 85.56 91 GLN A CA 1
ATOM 633 C C . GLN A 1 91 ? 8.817 -6.881 -7.632 1.00 85.56 91 GLN A C 1
ATOM 635 O O . GLN A 1 91 ? 8.084 -7.855 -7.755 1.00 85.56 91 GLN A O 1
ATOM 640 N N . GLY A 1 92 ? 10.002 -6.937 -7.015 1.00 85.06 92 GLY A N 1
ATOM 641 C CA . GLY A 1 92 ? 10.506 -8.158 -6.399 1.00 85.06 92 GLY A CA 1
ATOM 642 C C . GLY A 1 92 ? 9.732 -8.538 -5.136 1.00 85.06 92 GLY A C 1
ATOM 643 O O . GLY A 1 92 ? 9.413 -7.693 -4.298 1.00 85.06 92 GLY A O 1
ATOM 644 N N . ASP A 1 93 ? 9.485 -9.831 -4.942 1.00 86.31 93 ASP A N 1
ATOM 645 C CA . ASP A 1 93 ? 8.747 -10.330 -3.778 1.00 86.31 93 ASP A CA 1
ATOM 646 C C . ASP A 1 93 ? 9.374 -9.928 -2.438 1.00 86.31 93 ASP A C 1
ATOM 648 O O . ASP A 1 93 ? 8.670 -9.804 -1.439 1.00 86.31 93 ASP A O 1
ATOM 652 N N . GLN A 1 94 ? 10.691 -9.713 -2.385 1.00 84.06 94 GLN A N 1
ATOM 653 C CA . GLN A 1 94 ? 11.414 -9.324 -1.176 1.00 84.06 94 GLN A CA 1
ATOM 654 C C . GLN A 1 94 ? 11.080 -7.911 -0.668 1.00 84.06 94 GLN A C 1
ATOM 656 O O . GLN A 1 94 ? 11.330 -7.641 0.507 1.00 84.06 94 GLN A O 1
ATOM 661 N N . CYS A 1 95 ? 10.497 -7.038 -1.502 1.00 85.06 95 CYS A N 1
ATOM 662 C CA . CYS A 1 95 ? 9.985 -5.727 -1.072 1.00 85.06 95 CYS A CA 1
ATOM 663 C C . CYS A 1 95 ? 8.487 -5.680 -0.803 1.00 85.06 95 CYS A C 1
ATOM 665 O O . CYS A 1 95 ? 7.958 -4.589 -0.600 1.00 85.06 95 CYS A O 1
ATOM 667 N N . ALA A 1 96 ? 7.788 -6.815 -0.776 1.00 87.31 96 ALA A N 1
ATOM 668 C CA . ALA A 1 96 ? 6.402 -6.807 -0.328 1.00 87.31 96 ALA A CA 1
ATOM 669 C C . ALA A 1 96 ? 6.299 -6.132 1.055 1.00 87.31 96 ALA A C 1
ATOM 671 O O . ALA A 1 96 ? 7.066 -6.512 1.949 1.00 87.31 96 ALA A O 1
ATOM 672 N N . PRO A 1 97 ? 5.388 -5.156 1.252 1.00 85.19 97 PRO A N 1
ATOM 673 C CA . PRO A 1 97 ? 5.232 -4.438 2.512 1.00 85.19 97 PRO A CA 1
ATOM 674 C C . PRO A 1 97 ? 5.235 -5.359 3.731 1.00 85.19 97 PRO A C 1
ATOM 676 O O . PRO A 1 97 ? 5.960 -5.093 4.684 1.00 85.19 97 PRO A O 1
ATOM 679 N N . SER A 1 98 ? 4.510 -6.481 3.678 1.00 81.62 98 SER A N 1
ATOM 680 C CA . SER A 1 98 ? 4.423 -7.485 4.744 1.00 81.62 98 SER A CA 1
ATOM 681 C C . SER A 1 98 ? 5.759 -8.146 5.103 1.00 81.62 98 SER A C 1
ATOM 683 O O . SER A 1 98 ? 5.938 -8.571 6.243 1.00 81.62 98 SER A O 1
ATOM 685 N N . ARG A 1 99 ? 6.717 -8.215 4.169 1.00 80.88 99 ARG A N 1
ATOM 686 C CA . ARG A 1 99 ? 8.046 -8.820 4.371 1.00 80.88 99 ARG A CA 1
ATOM 687 C C . ARG A 1 99 ? 9.070 -7.858 4.956 1.00 80.88 99 ARG A C 1
ATOM 689 O O . ARG A 1 99 ? 10.098 -8.305 5.467 1.00 80.88 99 ARG A O 1
ATOM 696 N N . THR A 1 100 ? 8.808 -6.557 4.888 1.00 75.81 100 THR A N 1
ATOM 697 C CA . THR A 1 100 ? 9.725 -5.517 5.375 1.00 75.81 100 THR A CA 1
ATOM 698 C C . THR A 1 100 ? 9.223 -4.836 6.646 1.00 75.81 100 THR A C 1
ATOM 700 O O . THR A 1 100 ? 9.858 -3.908 7.157 1.00 75.81 100 THR A O 1
ATOM 703 N N . LEU A 1 101 ? 8.110 -5.313 7.209 1.00 72.31 101 LEU A N 1
ATOM 704 C CA . LEU A 1 101 ? 7.575 -4.820 8.474 1.00 72.31 101 LEU A CA 1
ATOM 705 C C . LEU A 1 101 ? 8.555 -5.036 9.628 1.00 72.31 101 LEU A C 1
ATOM 707 O O . LEU A 1 101 ? 9.190 -6.080 9.752 1.00 72.31 101 LEU A O 1
ATOM 711 N N . GLY A 1 102 ? 8.633 -4.038 10.508 1.00 61.19 102 GLY A N 1
ATOM 712 C CA . GLY A 1 102 ? 9.491 -4.058 11.696 1.00 61.19 102 GLY A CA 1
ATOM 713 C C . GLY A 1 102 ? 10.830 -3.339 11.526 1.00 61.19 102 GLY A C 1
ATOM 714 O O . GLY A 1 102 ? 11.409 -2.928 12.528 1.00 61.19 102 GLY A O 1
ATOM 715 N N . ASP A 1 103 ? 11.260 -3.081 10.289 1.00 60.28 103 ASP A N 1
ATOM 716 C CA . ASP A 1 103 ? 12.494 -2.356 9.986 1.00 60.28 103 ASP A CA 1
ATOM 717 C C . ASP A 1 103 ? 12.174 -1.033 9.276 1.00 60.28 103 ASP A C 1
ATOM 719 O O . ASP A 1 103 ? 11.539 -1.020 8.226 1.00 60.28 103 ASP A O 1
ATOM 723 N N . VAL A 1 104 ? 12.643 0.106 9.803 1.00 57.53 104 VAL A N 1
ATOM 724 C CA . VAL A 1 104 ? 12.569 1.390 9.064 1.00 57.53 104 VAL A CA 1
ATOM 725 C C . VAL A 1 104 ? 13.461 1.334 7.818 1.00 57.53 104 VAL A C 1
ATOM 727 O O . VAL A 1 104 ? 13.146 1.930 6.792 1.00 57.53 104 VAL A O 1
ATOM 730 N N . ILE A 1 105 ? 14.568 0.597 7.917 1.00 60.00 105 ILE A N 1
ATOM 731 C CA . ILE A 1 105 ? 15.555 0.342 6.870 1.00 60.00 105 ILE A CA 1
ATOM 732 C C . ILE A 1 105 ? 15.946 -1.132 6.997 1.00 60.00 105 ILE A C 1
ATOM 734 O O . ILE A 1 105 ? 16.575 -1.512 7.985 1.00 60.00 105 ILE A O 1
ATOM 738 N N . ARG A 1 106 ? 15.597 -1.951 6.005 1.00 62.50 106 ARG A N 1
ATOM 739 C CA . ARG A 1 106 ? 15.981 -3.362 5.919 1.00 62.50 106 ARG A CA 1
ATOM 740 C C . ARG A 1 106 ? 17.026 -3.555 4.832 1.00 62.50 106 ARG A C 1
ATOM 742 O O . ARG A 1 106 ? 16.807 -3.168 3.689 1.00 62.50 106 ARG A O 1
ATOM 749 N N . TYR A 1 107 ? 18.138 -4.194 5.175 1.00 56.91 107 TYR A N 1
ATOM 750 C CA . TYR A 1 107 ? 19.114 -4.656 4.190 1.00 56.91 107 TYR A CA 1
ATOM 751 C C . TYR A 1 107 ? 18.659 -6.014 3.656 1.00 56.91 107 TYR A C 1
ATOM 753 O O . TYR A 1 107 ? 18.664 -7.001 4.389 1.00 56.91 107 TYR A O 1
ATOM 761 N N . VAL A 1 108 ? 18.226 -6.050 2.399 1.00 61.00 108 VAL A N 1
ATOM 762 C CA . VAL A 1 108 ? 17.815 -7.286 1.703 1.00 61.00 108 VAL A CA 1
ATOM 763 C C . VAL A 1 108 ? 18.978 -7.887 0.915 1.00 61.00 108 VAL A C 1
ATOM 765 O O . VAL A 1 108 ? 19.060 -9.107 0.793 1.00 61.00 108 VAL A O 1
ATOM 768 N N . SER A 1 109 ? 19.937 -7.064 0.474 1.00 58.09 109 SER A N 1
ATOM 769 C CA . SER A 1 109 ? 21.210 -7.510 -0.103 1.00 58.09 109 SER A CA 1
ATOM 770 C C . SER A 1 109 ? 22.330 -6.481 0.155 1.00 58.09 109 SER A C 1
ATOM 772 O O . SER A 1 109 ? 22.045 -5.364 0.590 1.00 58.09 109 SER A O 1
ATOM 774 N N . PRO A 1 110 ? 23.617 -6.802 -0.105 1.00 53.34 110 PRO A N 1
ATOM 775 C CA . PRO A 1 110 ? 24.723 -5.846 0.049 1.00 53.34 110 PRO A CA 1
ATOM 776 C C . PRO A 1 110 ? 24.573 -4.555 -0.775 1.00 53.34 110 PRO A C 1
ATOM 778 O O . PRO A 1 110 ? 25.200 -3.550 -0.446 1.00 53.34 110 PRO A O 1
ATOM 781 N N . SER A 1 111 ? 23.765 -4.580 -1.838 1.00 52.19 111 SER A N 1
ATOM 782 C CA . SER A 1 111 ? 23.466 -3.441 -2.712 1.00 52.19 111 SER A CA 1
ATOM 783 C C . SER A 1 111 ? 22.032 -2.925 -2.570 1.00 52.19 111 SER A C 1
ATOM 785 O O . SER A 1 111 ? 21.663 -1.986 -3.275 1.00 52.19 111 SER A O 1
ATOM 787 N N . GLU A 1 112 ? 21.219 -3.511 -1.685 1.00 60.88 112 GLU A N 1
ATOM 788 C CA . GLU A 1 112 ? 19.784 -3.253 -1.631 1.00 60.88 112 GLU A CA 1
ATOM 789 C C . GLU A 1 112 ? 19.283 -2.996 -0.210 1.00 60.88 112 GLU A C 1
ATOM 791 O O . GLU A 1 112 ? 19.397 -3.817 0.707 1.00 60.88 112 GLU A O 1
ATOM 796 N N . THR A 1 113 ? 18.647 -1.839 -0.076 1.00 62.00 113 THR A N 1
ATOM 797 C CA . THR A 1 113 ? 17.986 -1.387 1.137 1.00 62.00 113 THR A CA 1
ATOM 798 C C . THR A 1 113 ? 16.521 -1.148 0.813 1.00 62.00 113 THR A C 1
ATOM 800 O O . THR A 1 113 ? 16.224 -0.378 -0.102 1.00 62.00 113 THR A O 1
ATOM 803 N N . VAL A 1 114 ? 15.606 -1.752 1.566 1.00 64.56 114 VAL A N 1
ATOM 804 C CA . VAL A 1 114 ? 14.173 -1.443 1.500 1.00 64.56 114 VAL A CA 1
ATOM 805 C C . VAL A 1 114 ? 13.808 -0.581 2.697 1.00 64.56 114 VAL A C 1
ATOM 807 O O . VAL A 1 114 ? 14.204 -0.861 3.828 1.00 64.56 114 VAL A O 1
ATOM 810 N N . THR A 1 115 ? 13.080 0.498 2.442 1.00 66.12 115 THR A N 1
ATOM 811 C CA . THR A 1 115 ? 12.629 1.427 3.477 1.00 66.12 115 THR A CA 1
ATOM 812 C C . THR A 1 115 ? 11.140 1.214 3.680 1.00 66.12 115 THR A C 1
ATOM 814 O O . THR A 1 115 ? 10.371 1.540 2.783 1.00 66.12 115 THR A O 1
ATOM 817 N N . SER A 1 116 ? 10.722 0.745 4.854 1.00 72.75 116 SER A N 1
ATOM 818 C CA . SER A 1 116 ? 9.298 0.638 5.204 1.00 72.75 116 SER A CA 1
ATOM 819 C C . SER A 1 116 ? 8.787 1.993 5.686 1.00 72.75 116 SER A C 1
ATOM 821 O O . SER A 1 116 ? 8.461 2.178 6.862 1.00 72.75 116 SER A O 1
ATOM 823 N N . TYR A 1 117 ? 8.800 2.994 4.801 1.00 76.25 117 TYR A N 1
ATOM 824 C CA . TYR A 1 117 ? 8.480 4.373 5.173 1.00 76.25 117 TYR A CA 1
ATOM 825 C C . TYR A 1 117 ? 7.030 4.503 5.642 1.00 76.25 117 TYR A C 1
ATOM 827 O O . TYR A 1 117 ? 6.771 5.308 6.540 1.00 76.25 117 TYR A O 1
ATOM 835 N N . GLU A 1 118 ? 6.123 3.656 5.147 1.00 82.69 118 GLU A N 1
ATOM 836 C CA . GLU A 1 118 ? 4.734 3.488 5.592 1.00 82.69 118 GLU A CA 1
ATOM 837 C C . GLU A 1 118 ? 4.617 3.327 7.111 1.00 82.69 118 GLU A C 1
ATOM 839 O O . GLU A 1 118 ? 3.680 3.851 7.718 1.00 82.69 118 GLU A O 1
ATOM 844 N N . MET A 1 119 ? 5.604 2.691 7.758 1.00 83.88 119 MET A N 1
ATOM 845 C CA . MET A 1 119 ? 5.583 2.460 9.203 1.00 83.88 119 MET A CA 1
ATOM 846 C C . MET A 1 119 ? 5.537 3.748 10.024 1.00 83.88 119 MET A C 1
ATOM 848 O O . MET A 1 119 ? 5.012 3.741 11.136 1.00 83.88 119 MET A O 1
ATOM 852 N N . VAL A 1 120 ? 6.038 4.866 9.491 1.00 83.25 120 VAL A N 1
ATOM 853 C CA . VAL A 1 120 ? 5.906 6.178 10.142 1.00 83.25 120 VAL A CA 1
ATOM 854 C C . VAL A 1 120 ? 4.430 6.545 10.306 1.00 83.25 120 VAL A C 1
ATOM 856 O O . VAL A 1 120 ? 4.009 6.924 11.399 1.00 83.25 120 VAL A O 1
ATOM 859 N N . PHE A 1 121 ? 3.631 6.391 9.248 1.00 86.81 121 PHE A N 1
ATOM 860 C CA . PHE A 1 121 ? 2.207 6.705 9.286 1.00 86.81 121 PHE A CA 1
ATOM 861 C C . PHE A 1 121 ? 1.403 5.635 10.032 1.00 86.81 121 PHE A C 1
ATOM 863 O O . PHE A 1 121 ? 0.526 5.977 10.823 1.00 86.81 121 PHE A O 1
ATOM 870 N N . VAL A 1 122 ? 1.753 4.352 9.865 1.00 89.38 122 VAL A N 1
ATOM 871 C CA . VAL A 1 122 ? 1.168 3.244 10.641 1.00 89.38 122 VAL A CA 1
ATOM 872 C C . VAL A 1 122 ? 1.310 3.522 12.138 1.00 89.38 122 VAL A C 1
ATOM 874 O O . VAL A 1 122 ? 0.311 3.558 12.851 1.00 89.38 122 VAL A O 1
ATOM 877 N N . ASN A 1 123 ? 2.523 3.802 12.621 1.00 89.25 123 ASN A N 1
ATOM 878 C CA . ASN A 1 123 ? 2.763 4.082 14.038 1.00 89.25 123 ASN A CA 1
ATOM 879 C C . ASN A 1 123 ? 2.022 5.336 14.518 1.00 89.25 123 ASN A C 1
ATOM 881 O O . ASN A 1 123 ? 1.507 5.351 15.638 1.00 89.25 123 ASN A O 1
ATOM 885 N N . ALA A 1 124 ? 1.920 6.368 13.677 1.00 90.75 124 ALA A N 1
ATOM 886 C CA . ALA A 1 124 ? 1.153 7.564 14.003 1.00 90.75 124 ALA A CA 1
ATOM 887 C C . ALA A 1 124 ? -0.340 7.244 14.203 1.00 90.75 124 ALA A C 1
ATOM 889 O O . ALA A 1 124 ? -0.916 7.664 15.205 1.00 90.75 124 ALA A O 1
ATOM 890 N N . LEU A 1 125 ? -0.954 6.440 13.332 1.00 93.94 125 LEU A N 1
ATOM 891 C CA . LEU A 1 125 ? -2.346 5.999 13.480 1.00 93.94 125 LEU A CA 1
ATOM 892 C C . LEU A 1 125 ? -2.543 5.079 14.694 1.00 93.94 125 LEU A C 1
ATOM 894 O O . LEU A 1 125 ? -3.464 5.289 15.486 1.00 93.94 125 LEU A O 1
ATOM 898 N N . LEU A 1 126 ? -1.642 4.114 14.900 1.00 92.94 126 LEU A N 1
ATOM 899 C CA . LEU A 1 126 ? -1.695 3.216 16.055 1.00 92.94 126 LEU A CA 1
ATOM 900 C C . LEU A 1 126 ? -1.594 3.980 17.378 1.00 92.94 126 LEU A C 1
ATOM 902 O O . LEU A 1 126 ? -2.278 3.631 18.341 1.00 92.94 126 LEU A O 1
ATOM 906 N N . SER A 1 127 ? -0.804 5.061 17.414 1.00 93.25 127 SER A N 1
ATOM 907 C CA . SER A 1 127 ? -0.701 5.942 18.584 1.00 93.25 127 SER A CA 1
ATOM 908 C C . SER A 1 127 ? -2.021 6.640 18.943 1.00 93.25 127 SER A C 1
ATOM 910 O O . SER A 1 127 ? -2.214 7.044 20.086 1.00 93.25 127 SER A O 1
ATOM 912 N N . GLN A 1 128 ? -2.943 6.757 17.981 1.00 95.06 128 GLN A N 1
ATOM 913 C CA . GLN A 1 128 ? -4.288 7.304 18.173 1.00 95.06 128 GLN A CA 1
ATOM 914 C C . GLN A 1 128 ? -5.328 6.218 18.493 1.00 95.06 128 GLN A C 1
ATOM 916 O O . GLN A 1 128 ? -6.512 6.520 18.605 1.00 95.06 128 GLN A O 1
ATOM 921 N N . GLY A 1 129 ? -4.923 4.949 18.613 1.00 95.06 129 GLY A N 1
ATOM 922 C CA . GLY A 1 129 ? -5.840 3.826 18.807 1.00 95.06 129 GLY A CA 1
ATOM 923 C C . GLY A 1 129 ? -6.593 3.410 17.539 1.00 95.06 129 GLY A C 1
ATOM 924 O O . GLY A 1 129 ? -7.616 2.737 17.652 1.00 95.06 129 GLY A O 1
ATOM 925 N N . ILE A 1 130 ? -6.109 3.809 16.355 1.00 96.81 130 ILE A N 1
ATOM 926 C CA . ILE A 1 130 ? -6.685 3.500 15.037 1.00 96.81 130 ILE A CA 1
ATOM 927 C C . ILE A 1 130 ? -6.028 2.237 14.484 1.00 96.81 130 ILE A C 1
ATOM 929 O O . ILE A 1 130 ? -4.801 2.154 14.445 1.00 96.81 130 ILE A O 1
ATOM 933 N N . ALA A 1 131 ? -6.828 1.252 14.071 1.00 96.31 131 ALA A N 1
ATOM 934 C CA . ALA A 1 131 ? -6.293 0.031 13.477 1.00 96.31 131 ALA A CA 1
ATOM 935 C C . ALA A 1 131 ? -5.859 0.269 12.032 1.00 96.31 131 ALA A C 1
ATOM 937 O O . ALA A 1 131 ? -6.435 1.111 11.341 1.00 96.31 131 ALA A O 1
ATOM 938 N N . VAL A 1 132 ? -4.860 -0.475 11.566 1.00 94.56 132 VAL A N 1
ATOM 939 C CA . VAL A 1 132 ? -4.310 -0.300 10.217 1.00 94.56 132 VAL A CA 1
ATOM 940 C C . VAL A 1 132 ? -4.176 -1.646 9.532 1.00 94.56 132 VAL A C 1
ATOM 942 O O . VAL A 1 132 ? -3.690 -2.592 10.143 1.00 94.56 132 VAL A O 1
ATOM 945 N N . VAL A 1 133 ? -4.571 -1.712 8.263 1.00 92.69 133 VAL A N 1
ATOM 946 C CA . VAL A 1 133 ? -4.223 -2.800 7.346 1.00 92.69 133 VAL A CA 1
ATOM 947 C C . VAL A 1 133 ? -3.425 -2.237 6.178 1.00 92.69 133 VAL A C 1
ATOM 949 O O . VAL A 1 133 ? -3.780 -1.190 5.647 1.00 92.69 133 VAL A O 1
ATOM 952 N N . ILE A 1 134 ? -2.366 -2.928 5.775 1.00 91.06 134 ILE A N 1
ATOM 953 C CA . ILE A 1 134 ? -1.582 -2.643 4.573 1.00 91.06 134 ILE A CA 1
ATOM 954 C C . ILE A 1 134 ? -1.650 -3.854 3.644 1.00 91.06 134 ILE A C 1
ATOM 956 O O . ILE A 1 134 ? -1.534 -4.994 4.093 1.00 91.06 134 ILE A O 1
ATOM 960 N N . THR A 1 135 ? -1.897 -3.616 2.359 1.00 89.56 135 THR A N 1
ATOM 961 C CA . THR A 1 135 ? -1.879 -4.667 1.333 1.00 89.56 135 THR A CA 1
ATOM 962 C C . THR A 1 135 ? -0.499 -4.758 0.701 1.00 89.56 135 THR A C 1
ATOM 964 O O . THR A 1 135 ? 0.165 -3.735 0.539 1.00 89.56 135 THR A O 1
ATOM 967 N N . ASP A 1 136 ? -0.099 -5.964 0.304 1.00 88.19 136 ASP A N 1
ATOM 968 C CA . ASP A 1 136 ? 1.066 -6.140 -0.553 1.00 88.19 136 ASP A CA 1
ATOM 969 C C . ASP A 1 136 ? 0.755 -5.851 -2.023 1.00 88.19 136 ASP A C 1
ATOM 971 O O . ASP A 1 136 ? 1.681 -5.651 -2.784 1.00 88.19 136 ASP A O 1
ATOM 975 N N . TYR A 1 137 ? -0.519 -5.729 -2.411 1.00 88.56 137 TYR A N 1
ATOM 976 C CA . TYR A 1 137 ? -0.994 -5.743 -3.800 1.00 88.56 137 TYR A CA 1
ATOM 977 C C . TYR A 1 137 ? -0.814 -7.091 -4.514 1.00 88.56 137 TYR A C 1
ATOM 979 O O . TYR A 1 137 ? -0.101 -7.992 -4.078 1.00 88.56 137 TYR A O 1
ATOM 987 N N . GLU A 1 138 ? -1.517 -7.245 -5.635 1.00 85.69 138 GLU A N 1
ATOM 988 C CA . GLU A 1 138 ? -1.395 -8.415 -6.501 1.00 85.69 138 GLU A CA 1
ATOM 989 C C . GLU A 1 138 ? 0.031 -8.558 -7.036 1.00 85.69 138 GLU A C 1
ATOM 991 O O . GLU A 1 138 ? 0.617 -7.579 -7.508 1.00 85.69 138 GLU A O 1
ATOM 996 N N . GLY A 1 139 ? 0.561 -9.786 -6.978 1.00 82.56 139 GLY A N 1
ATOM 997 C CA . GLY A 1 139 ? 1.836 -10.172 -7.582 1.00 82.56 139 GLY A CA 1
ATOM 998 C C . GLY A 1 139 ? 3.078 -9.609 -6.893 1.00 82.56 139 GLY A C 1
ATOM 999 O O . GLY A 1 139 ? 4.162 -9.721 -7.453 1.00 82.56 139 GLY A O 1
ATOM 1000 N N . LEU A 1 140 ? 2.933 -8.981 -5.722 1.00 86.12 140 LEU A N 1
ATOM 1001 C CA . LEU A 1 140 ? 4.054 -8.537 -4.901 1.00 86.12 140 LEU A CA 1
ATOM 1002 C C . LEU A 1 140 ? 4.066 -9.354 -3.611 1.00 86.12 140 LEU A C 1
ATOM 1004 O O . LEU A 1 140 ? 3.134 -9.314 -2.811 1.00 86.12 140 LEU A O 1
ATOM 1008 N N . GLY A 1 141 ? 5.104 -10.165 -3.442 1.00 82.25 141 GLY A N 1
ATOM 1009 C CA . GLY A 1 141 ? 5.193 -11.135 -2.356 1.00 82.25 141 GLY A CA 1
ATOM 1010 C C . GLY A 1 141 ? 4.433 -12.427 -2.639 1.00 82.25 141 GLY A C 1
ATOM 1011 O O . GLY A 1 141 ? 4.594 -13.367 -1.870 1.00 82.25 141 GLY A O 1
ATOM 1012 N N . THR A 1 142 ? 3.655 -12.499 -3.720 1.00 82.12 142 THR A N 1
ATOM 1013 C CA . THR A 1 142 ? 2.863 -13.659 -4.159 1.00 82.12 142 THR A CA 1
ATOM 1014 C C . THR A 1 142 ? 3.159 -13.961 -5.633 1.00 82.12 142 THR A C 1
ATOM 1016 O O . THR A 1 142 ? 3.539 -13.045 -6.360 1.00 82.12 142 THR A O 1
ATOM 1019 N N . PRO A 1 143 ? 2.983 -15.210 -6.117 1.00 82.62 143 PRO A N 1
ATOM 1020 C CA . PRO A 1 143 ? 3.299 -15.560 -7.497 1.00 82.62 143 PRO A CA 1
ATOM 1021 C C . PRO A 1 143 ? 2.613 -14.659 -8.525 1.00 82.62 143 PRO A C 1
ATOM 1023 O O . PRO A 1 143 ? 1.403 -14.445 -8.474 1.00 82.62 143 PRO A O 1
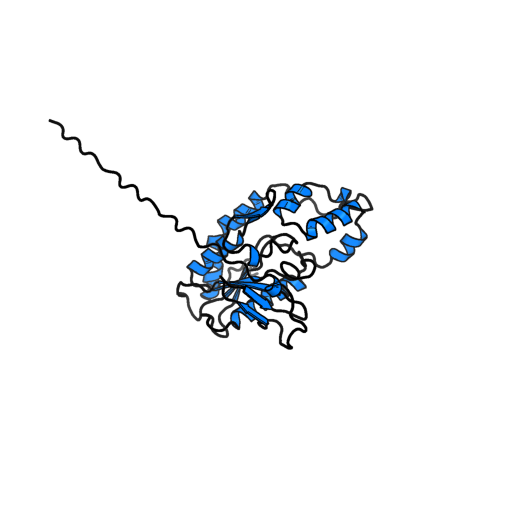ATOM 1026 N N . GLY A 1 144 ? 3.381 -14.215 -9.514 1.00 78.94 144 GLY A N 1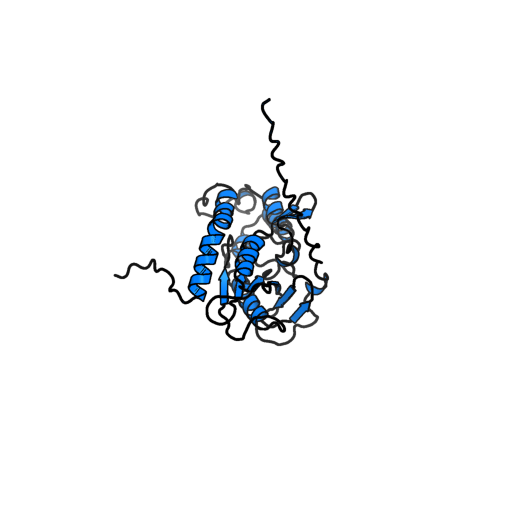
ATOM 1027 C CA . GLY A 1 144 ? 2.908 -13.347 -10.584 1.00 78.94 144 GLY A CA 1
ATOM 1028 C C . GLY A 1 144 ? 3.856 -12.175 -10.788 1.00 78.94 144 GLY A C 1
ATOM 1029 O O . GLY A 1 144 ? 4.948 -12.138 -10.236 1.00 78.94 144 GLY A O 1
ATOM 1030 N N . THR A 1 145 ? 3.445 -11.227 -11.622 1.00 79.88 145 THR A N 1
ATOM 1031 C CA . THR A 1 145 ? 4.117 -9.930 -11.716 1.00 79.88 145 THR A CA 1
ATOM 1032 C C . THR A 1 145 ? 3.284 -8.929 -10.949 1.00 79.88 145 THR A C 1
ATOM 1034 O O . THR A 1 145 ? 2.078 -8.854 -11.200 1.00 79.88 145 THR A O 1
ATOM 1037 N N . HIS A 1 146 ? 3.918 -8.140 -10.081 1.00 83.56 146 HIS A N 1
ATOM 1038 C CA . HIS A 1 146 ? 3.220 -7.065 -9.402 1.00 83.56 146 HIS A CA 1
ATOM 1039 C C . HIS A 1 146 ? 2.496 -6.166 -10.416 1.00 83.56 146 HIS A C 1
ATOM 1041 O O . HIS A 1 146 ? 3.042 -5.747 -11.442 1.00 83.56 146 HIS A O 1
ATOM 1047 N N . SER A 1 147 ? 1.211 -5.924 -10.170 1.00 77.44 147 SER A N 1
ATOM 1048 C CA . SER A 1 147 ? 0.345 -5.132 -11.044 1.00 77.44 147 SER A CA 1
ATOM 1049 C C . SER A 1 147 ? 0.564 -3.628 -10.844 1.00 77.44 147 SER A C 1
ATOM 1051 O O . SER A 1 147 ? -0.409 -2.877 -10.740 1.00 77.44 147 SER A O 1
ATOM 1053 N N . TYR A 1 148 ? 1.828 -3.207 -10.753 1.00 78.38 148 TYR A N 1
ATOM 1054 C CA . TYR A 1 148 ? 2.239 -1.836 -10.472 1.00 78.38 148 TYR A CA 1
ATOM 1055 C C . TYR A 1 148 ? 1.466 -0.857 -11.357 1.00 78.38 148 TYR A C 1
ATOM 1057 O O . TYR A 1 148 ? 1.389 -1.047 -12.575 1.00 78.38 148 TYR A O 1
ATOM 1065 N N . VAL A 1 149 ? 0.874 0.165 -10.739 1.00 76.25 149 VAL A N 1
ATOM 1066 C CA . VAL A 1 149 ? 0.098 1.237 -11.374 1.00 76.25 149 VAL A CA 1
ATOM 1067 C C . VAL A 1 149 ? -1.163 0.780 -12.116 1.00 76.25 149 VAL A C 1
ATOM 1069 O O . VAL A 1 149 ? -1.709 1.527 -12.935 1.00 76.25 149 VAL A O 1
ATOM 1072 N N . ASN A 1 150 ? -1.690 -0.412 -11.821 1.00 76.50 150 ASN A N 1
ATOM 1073 C CA . ASN A 1 150 ? -2.987 -0.861 -12.326 1.00 76.50 150 ASN A CA 1
ATOM 1074 C C . ASN A 1 150 ? -4.126 -0.446 -11.385 1.00 76.50 150 ASN A C 1
ATOM 1076 O O . ASN A 1 150 ? -4.328 -1.037 -10.326 1.00 76.50 150 ASN A O 1
ATOM 1080 N N . ARG A 1 151 ? -4.961 0.506 -11.829 1.00 77.12 151 ARG A N 1
ATOM 1081 C CA . ARG A 1 151 ? -6.034 1.076 -10.988 1.00 77.12 151 ARG A CA 1
ATOM 1082 C C . ARG A 1 151 ? -7.024 0.059 -10.465 1.00 77.12 151 ARG A C 1
ATOM 1084 O O . ARG A 1 151 ? -7.521 0.225 -9.361 1.00 77.12 151 ARG A O 1
ATOM 1091 N N . ALA A 1 152 ? -7.384 -0.922 -11.288 1.00 78.50 152 ALA A N 1
ATOM 1092 C CA . ALA A 1 152 ? -8.438 -1.854 -10.937 1.00 78.50 152 ALA A CA 1
ATOM 1093 C C . ALA A 1 152 ? -7.898 -2.847 -9.914 1.00 78.50 152 ALA A C 1
ATOM 1095 O O . ALA A 1 152 ? -8.487 -2.992 -8.847 1.00 78.50 152 ALA A O 1
ATOM 1096 N N . SER A 1 153 ? -6.748 -3.455 -10.214 1.00 81.81 153 SER A N 1
ATOM 1097 C CA . SER A 1 153 ? -6.119 -4.422 -9.315 1.00 81.81 153 SER A CA 1
ATOM 1098 C C . SER A 1 153 ? -5.755 -3.796 -7.964 1.00 81.81 153 SER A C 1
ATOM 1100 O O . SER A 1 153 ? -6.187 -4.290 -6.923 1.00 81.81 153 SER A O 1
ATOM 1102 N N . GLU A 1 154 ? -5.075 -2.645 -7.955 1.00 84.69 154 GLU A N 1
ATOM 1103 C CA . GLU A 1 154 ? -4.662 -1.994 -6.705 1.00 84.69 154 GLU A CA 1
ATOM 1104 C C . GLU A 1 154 ? -5.861 -1.515 -5.875 1.00 84.69 154 GLU A C 1
ATOM 1106 O O . GLU A 1 154 ? -5.874 -1.680 -4.654 1.00 84.69 154 GLU A O 1
ATOM 1111 N N . ALA A 1 155 ? -6.914 -0.985 -6.514 1.00 84.12 155 ALA A N 1
ATOM 1112 C CA . ALA A 1 155 ? -8.135 -0.614 -5.802 1.00 84.12 155 ALA A CA 1
ATOM 1113 C C . ALA A 1 155 ? -8.832 -1.837 -5.193 1.00 84.12 155 ALA A C 1
ATOM 1115 O O . ALA A 1 155 ? -9.289 -1.768 -4.051 1.00 84.12 155 ALA A O 1
ATOM 1116 N N . HIS A 1 156 ? -8.902 -2.956 -5.923 1.00 86.25 156 HIS A N 1
ATOM 1117 C CA . HIS A 1 156 ? -9.450 -4.201 -5.390 1.00 86.25 156 HIS A CA 1
ATOM 1118 C C . HIS A 1 156 ? -8.640 -4.690 -4.191 1.00 86.25 156 HIS A C 1
ATOM 1120 O O . HIS A 1 156 ? -9.229 -4.918 -3.140 1.00 86.25 156 HIS A O 1
ATOM 1126 N N . ALA A 1 157 ? -7.311 -4.724 -4.289 1.00 88.12 157 ALA A N 1
ATOM 1127 C CA . ALA A 1 157 ? -6.435 -5.128 -3.193 1.00 88.12 157 ALA A CA 1
ATOM 1128 C C . ALA A 1 157 ? -6.619 -4.262 -1.929 1.00 88.12 157 ALA A C 1
ATOM 1130 O O . ALA A 1 157 ? -6.765 -4.797 -0.831 1.00 88.12 157 ALA A O 1
ATOM 1131 N N . VAL A 1 158 ? -6.703 -2.932 -2.064 1.00 91.25 158 VAL A N 1
ATOM 1132 C CA . VAL A 1 158 ? -6.920 -2.009 -0.928 1.00 91.25 158 VAL A CA 1
ATOM 1133 C C . VAL A 1 158 ? -8.309 -2.178 -0.301 1.00 91.25 158 VAL A C 1
ATOM 1135 O O . VAL A 1 158 ? -8.459 -2.132 0.927 1.00 91.25 158 VAL A O 1
ATOM 1138 N N . LEU A 1 159 ? -9.345 -2.372 -1.120 1.00 91.25 159 LEU A N 1
ATOM 1139 C CA . LEU A 1 159 ? -10.714 -2.592 -0.646 1.00 91.25 159 LEU A CA 1
ATOM 1140 C C . LEU A 1 159 ? -10.881 -3.968 0.009 1.00 91.25 159 LEU A C 1
ATOM 1142 O O . LEU A 1 159 ? -11.545 -4.084 1.041 1.00 91.25 159 LEU A O 1
ATOM 1146 N N . ASP A 1 160 ? -10.281 -5.004 -0.566 1.00 90.12 160 ASP A N 1
ATOM 1147 C CA . ASP A 1 160 ? -10.346 -6.372 -0.062 1.00 90.12 160 ASP A CA 1
ATOM 1148 C C . ASP A 1 160 ? -9.521 -6.539 1.209 1.00 90.12 160 ASP A C 1
ATOM 1150 O O . ASP A 1 160 ? -9.990 -7.177 2.151 1.00 90.12 160 ASP A O 1
ATOM 1154 N N . ALA A 1 161 ? -8.376 -5.863 1.318 1.00 90.69 161 ALA A N 1
ATOM 1155 C CA . ALA A 1 161 ? -7.627 -5.781 2.565 1.00 90.69 161 ALA A CA 1
ATOM 1156 C C . ALA A 1 161 ? -8.474 -5.186 3.702 1.00 90.69 161 ALA A C 1
ATOM 1158 O O . ALA A 1 161 ? -8.490 -5.730 4.807 1.00 90.69 161 ALA A O 1
ATOM 1159 N N . ALA A 1 162 ? -9.252 -4.130 3.429 1.00 93.50 162 ALA A N 1
ATOM 1160 C CA . ALA A 1 162 ? -10.176 -3.564 4.413 1.00 93.50 162 ALA A CA 1
ATOM 1161 C C . ALA A 1 162 ? -11.266 -4.569 4.820 1.00 93.50 162 ALA A C 1
ATOM 1163 O O . ALA A 1 162 ? -11.550 -4.740 6.006 1.00 93.50 162 ALA A O 1
ATOM 1164 N N . ARG A 1 163 ? -11.868 -5.261 3.843 1.00 91.75 163 ARG A N 1
ATOM 1165 C CA . ARG A 1 163 ? -12.897 -6.286 4.090 1.00 91.75 163 ARG A CA 1
ATOM 1166 C C . ARG A 1 163 ? -12.358 -7.434 4.939 1.00 91.75 163 ARG A C 1
ATOM 1168 O O . ARG A 1 163 ? -13.044 -7.848 5.871 1.00 91.75 163 ARG A O 1
ATOM 1175 N N . ALA A 1 164 ? -11.145 -7.894 4.651 1.00 89.69 164 ALA A N 1
ATOM 1176 C CA . ALA A 1 164 ? -10.500 -8.968 5.388 1.00 89.69 164 ALA A CA 1
ATOM 1177 C C . ALA A 1 164 ? -10.162 -8.557 6.818 1.00 89.69 164 ALA A C 1
ATOM 1179 O O . ALA A 1 164 ? -10.520 -9.279 7.745 1.00 89.69 164 ALA A O 1
ATOM 1180 N N . ALA A 1 165 ? -9.573 -7.372 7.021 1.00 91.44 165 ALA A N 1
ATOM 1181 C CA . ALA A 1 165 ? -9.262 -6.883 8.365 1.00 91.44 165 ALA A CA 1
ATOM 1182 C C . ALA A 1 165 ? -10.520 -6.787 9.243 1.00 91.44 165 ALA A C 1
ATOM 1184 O O . ALA A 1 165 ? -10.508 -7.205 10.398 1.00 91.44 165 ALA A O 1
ATOM 1185 N N . MET A 1 166 ? -11.640 -6.324 8.679 1.00 92.06 166 MET A N 1
ATOM 1186 C CA . MET A 1 166 ? -12.928 -6.244 9.380 1.00 92.06 166 MET A CA 1
ATOM 1187 C C . MET A 1 166 ? -13.536 -7.611 9.742 1.00 92.06 166 MET A C 1
ATOM 1189 O O . MET A 1 166 ? -14.463 -7.662 10.550 1.00 92.06 166 MET A O 1
ATOM 1193 N N . ARG A 1 167 ? -13.053 -8.707 9.142 1.00 89.75 167 ARG A N 1
ATOM 1194 C CA . ARG A 1 167 ? -13.502 -10.087 9.401 1.00 89.75 167 ARG A CA 1
ATOM 1195 C C . ARG A 1 167 ? -12.557 -10.865 10.313 1.00 89.75 167 ARG A C 1
ATOM 1197 O O . ARG A 1 167 ? -12.863 -12.009 10.645 1.00 89.75 167 ARG A O 1
ATOM 1204 N N . LEU A 1 168 ? -11.432 -10.281 10.727 1.00 87.56 168 LEU A N 1
ATOM 1205 C CA . LEU A 1 168 ? -10.472 -10.994 11.557 1.00 87.56 168 LEU A CA 1
ATOM 1206 C C . LEU A 1 168 ? -11.005 -11.234 12.971 1.00 87.56 168 LEU A C 1
ATOM 1208 O O . LEU A 1 168 ? -11.409 -10.282 13.652 1.00 87.56 168 LEU A O 1
ATOM 1212 N N . PRO A 1 169 ? -10.973 -12.491 13.446 1.00 85.44 169 PRO A N 1
ATOM 1213 C CA . PRO A 1 169 ? -11.375 -12.807 14.803 1.00 85.44 169 PRO A CA 1
ATOM 1214 C C . PRO A 1 169 ? -10.355 -12.265 15.810 1.00 85.44 169 PRO A C 1
ATOM 1216 O O . PRO A 1 169 ? -9.168 -12.144 15.517 1.00 85.44 169 PRO A O 1
ATOM 1219 N N . GLY A 1 170 ? -10.816 -11.974 17.028 1.00 84.06 170 GLY A N 1
ATOM 1220 C CA . GLY A 1 170 ? -9.933 -11.592 18.135 1.00 84.06 170 GLY A CA 1
ATOM 1221 C C . GLY A 1 170 ? -9.344 -10.182 18.044 1.00 84.06 170 GLY A C 1
ATOM 1222 O O . GLY A 1 170 ? -8.456 -9.864 18.828 1.00 84.06 170 GLY A O 1
ATOM 1223 N N . THR A 1 171 ? -9.839 -9.343 17.131 1.00 88.38 171 THR A N 1
ATOM 1224 C CA . THR A 1 171 ? -9.442 -7.934 17.029 1.00 88.38 171 THR A CA 1
ATOM 1225 C C . THR A 1 171 ? -10.404 -7.014 17.779 1.00 88.38 171 THR A C 1
ATOM 1227 O O . THR A 1 171 ? -11.544 -7.375 18.081 1.00 88.38 171 THR A O 1
ATOM 1230 N N . ALA A 1 172 ? -9.968 -5.785 18.057 1.00 84.94 172 ALA A N 1
ATOM 1231 C CA . ALA A 1 172 ? -10.836 -4.755 18.637 1.00 84.94 172 ALA A CA 1
ATOM 1232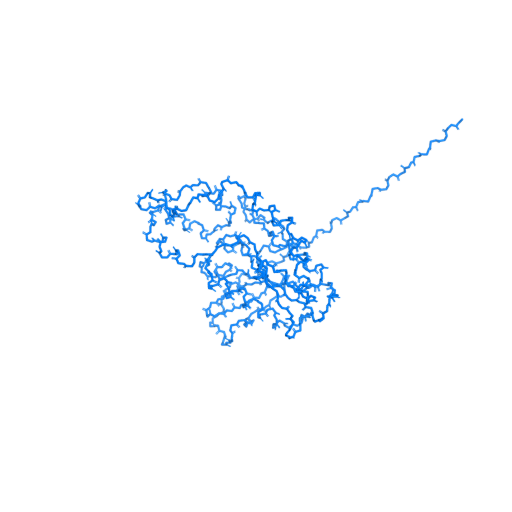 C C . ALA A 1 172 ? -11.818 -4.111 17.630 1.00 84.94 172 ALA A C 1
ATOM 1234 O O . ALA A 1 172 ? -12.592 -3.222 18.010 1.00 84.94 172 ALA A O 1
ATOM 1235 N N . LEU A 1 173 ? -11.782 -4.512 16.353 1.00 93.06 173 LEU A N 1
ATOM 1236 C CA . LEU A 1 173 ? -12.684 -3.999 15.326 1.00 93.06 173 LEU A CA 1
ATOM 1237 C C . LEU A 1 173 ? -14.097 -4.548 15.524 1.00 93.06 173 LEU A C 1
ATOM 1239 O O . LEU A 1 173 ? -14.311 -5.724 15.805 1.00 93.06 173 LEU A O 1
ATOM 1243 N N . ARG A 1 174 ? -15.089 -3.671 15.361 1.00 90.38 174 ARG A N 1
ATOM 1244 C CA . ARG A 1 174 ? -16.507 -4.043 15.417 1.00 90.38 174 ARG A CA 1
ATOM 1245 C C . ARG A 1 174 ? -17.094 -4.062 14.009 1.00 90.38 174 ARG A C 1
ATOM 1247 O O . ARG A 1 174 ? -16.659 -3.264 13.178 1.00 90.38 174 ARG A O 1
ATOM 1254 N N . PRO A 1 175 ? -18.126 -4.880 13.740 1.00 86.50 175 PRO A N 1
ATOM 1255 C CA . PRO A 1 175 ? -18.888 -4.771 12.502 1.00 86.50 175 PRO A CA 1
ATOM 1256 C C . PRO A 1 175 ? -19.333 -3.323 12.259 1.00 86.50 175 PRO A C 1
ATOM 1258 O O . PRO A 1 175 ? -19.759 -2.639 13.190 1.00 86.50 175 PRO A O 1
ATOM 1261 N N . HIS A 1 176 ? -19.221 -2.857 11.013 1.00 84.88 176 HIS A N 1
ATOM 1262 C CA . HIS A 1 176 ? -19.555 -1.485 10.602 1.00 84.88 176 HIS A CA 1
ATOM 1263 C C . HIS A 1 176 ? -18.734 -0.367 11.268 1.00 84.88 176 HIS A C 1
ATOM 1265 O O . HIS A 1 176 ? -19.156 0.791 11.244 1.00 84.88 176 HIS A O 1
ATOM 1271 N N . ALA A 1 177 ? -17.567 -0.671 11.845 1.00 94.00 177 ALA A N 1
ATOM 1272 C CA . ALA A 1 177 ? -16.638 0.378 12.242 1.00 94.00 177 ALA A CA 1
ATOM 1273 C C . ALA A 1 177 ? -16.229 1.249 11.034 1.00 94.00 177 ALA A C 1
ATOM 1275 O O . ALA A 1 177 ? -16.181 0.748 9.907 1.00 94.00 177 ALA A O 1
ATOM 1276 N N . PRO A 1 178 ? -15.966 2.552 11.242 1.00 96.06 178 PRO A N 1
ATOM 1277 C CA . PRO A 1 178 ? -15.594 3.445 10.155 1.00 96.06 178 PRO A CA 1
ATOM 1278 C C . PRO A 1 178 ? -14.271 3.008 9.517 1.00 96.06 178 PRO A C 1
ATOM 1280 O O . PRO A 1 178 ? -13.313 2.672 10.213 1.00 96.06 178 PRO A O 1
ATOM 1283 N N . VAL A 1 179 ? -14.229 3.044 8.184 1.00 96.62 179 VAL A N 1
ATOM 1284 C CA . VAL A 1 179 ? -13.049 2.700 7.384 1.00 96.62 179 VAL A CA 1
ATOM 1285 C C . VAL A 1 179 ? -12.573 3.943 6.640 1.00 96.62 179 VAL A C 1
ATOM 1287 O O . VAL A 1 179 ? -13.353 4.584 5.936 1.00 96.62 179 VAL A O 1
ATOM 1290 N N . GLY A 1 180 ? -11.298 4.286 6.804 1.00 94.69 180 GLY A N 1
ATOM 1291 C CA . GLY A 1 180 ? -10.603 5.306 6.024 1.00 94.69 180 GLY A CA 1
ATOM 1292 C C . GLY A 1 180 ? -9.601 4.682 5.057 1.00 94.69 180 GLY A C 1
ATOM 1293 O O . GLY A 1 180 ? -9.144 3.560 5.265 1.00 94.69 180 GLY A O 1
ATOM 1294 N N . PHE A 1 181 ? -9.231 5.434 4.025 1.00 93.25 181 PHE A N 1
ATOM 1295 C CA . PHE A 1 181 ? -8.193 5.052 3.069 1.00 93.25 181 PHE A CA 1
ATOM 1296 C C . PHE A 1 181 ? -7.082 6.091 3.091 1.00 93.25 181 PHE A C 1
ATOM 1298 O O . PHE A 1 181 ? -7.359 7.288 3.186 1.00 93.25 181 PHE A O 1
ATOM 1305 N N . TRP A 1 182 ? -5.838 5.637 3.007 1.00 90.44 182 TRP A N 1
ATOM 1306 C CA . TRP A 1 182 ? -4.676 6.516 2.964 1.00 90.44 182 TRP A CA 1
ATOM 1307 C C . TRP A 1 182 ? -3.606 5.929 2.046 1.00 90.44 182 TRP A C 1
ATOM 1309 O O . TRP A 1 182 ? -3.407 4.719 2.048 1.00 90.44 182 TRP A O 1
ATOM 1319 N N . GLY A 1 183 ? -2.921 6.765 1.267 1.00 86.56 183 GLY A N 1
ATOM 1320 C CA . GLY A 1 183 ? -1.864 6.328 0.359 1.00 86.56 183 GLY A CA 1
ATOM 1321 C C . GLY A 1 183 ? -0.977 7.481 -0.089 1.00 86.56 183 GLY A C 1
ATOM 1322 O O . GLY A 1 183 ? -1.382 8.644 -0.051 1.00 86.56 183 GLY A O 1
ATOM 1323 N N . TYR A 1 184 ? 0.240 7.152 -0.517 1.00 82.44 184 TYR A N 1
ATOM 1324 C CA . TYR A 1 184 ? 1.241 8.118 -0.956 1.00 82.44 184 TYR A CA 1
ATOM 1325 C C . TYR A 1 184 ? 2.075 7.558 -2.113 1.00 82.44 184 TYR A C 1
ATOM 1327 O O . TYR A 1 184 ? 2.207 6.349 -2.264 1.00 82.44 184 TYR A O 1
ATOM 1335 N N . SER A 1 185 ? 2.687 8.436 -2.910 1.00 76.38 185 SER A N 1
ATOM 1336 C CA . SER A 1 185 ? 3.646 8.117 -3.983 1.00 76.38 185 SER A CA 1
ATOM 1337 C C . SER A 1 185 ? 3.099 7.479 -5.263 1.00 76.38 185 SER A C 1
ATOM 1339 O O . SER A 1 185 ? 3.623 7.768 -6.337 1.00 76.38 185 SER A O 1
ATOM 1341 N N . HIS A 1 186 ? 2.099 6.611 -5.180 1.00 67.00 186 HIS A N 1
ATOM 1342 C CA . HIS A 1 186 ? 1.688 5.776 -6.307 1.00 67.00 186 HIS A CA 1
ATOM 1343 C C . HIS A 1 186 ? 0.759 6.531 -7.288 1.00 67.00 186 HIS A C 1
ATOM 1345 O O . HIS A 1 186 ? -0.207 7.162 -6.861 1.00 67.00 186 HIS A O 1
ATOM 1351 N N . GLN A 1 187 ? 1.048 6.493 -8.598 1.00 53.47 187 GLN A N 1
ATOM 1352 C CA . GLN A 1 187 ? 0.217 7.067 -9.676 1.00 53.47 187 GLN A CA 1
ATOM 1353 C C . GLN A 1 187 ? -0.116 6.001 -10.711 1.00 53.47 187 GLN A C 1
ATOM 1355 O O . GLN A 1 187 ? 0.719 5.157 -10.988 1.00 53.47 187 GLN A O 1
ATOM 1360 N N . THR A 1 188 ? -1.296 6.066 -11.315 1.00 56.00 188 THR A N 1
ATOM 1361 C CA . THR A 1 188 ? -1.924 4.897 -11.935 1.00 56.00 188 THR A CA 1
ATOM 1362 C C . THR A 1 188 ? -2.128 5.049 -13.448 1.00 56.00 188 THR A C 1
ATOM 1364 O O . THR A 1 188 ? -2.680 6.060 -13.873 1.00 56.00 188 THR A O 1
ATOM 1367 N N . TYR A 1 189 ? -1.757 4.034 -14.244 1.00 56.78 189 TYR A N 1
ATOM 1368 C CA . TYR A 1 189 ? -1.850 4.017 -15.718 1.00 56.78 189 TYR A CA 1
ATOM 1369 C C . TYR A 1 189 ? -2.242 2.619 -16.252 1.00 56.78 189 TYR A C 1
ATOM 1371 O O . TYR A 1 189 ? -1.402 1.877 -16.766 1.00 56.78 189 TYR A O 1
ATOM 1379 N N . PRO A 1 190 ? -3.514 2.210 -16.119 1.00 50.72 190 PRO A N 1
ATOM 1380 C CA . PRO A 1 190 ? -3.958 0.844 -16.420 1.00 50.72 190 PRO A CA 1
ATOM 1381 C C . PRO A 1 190 ? -3.882 0.461 -17.908 1.00 50.72 190 PRO A C 1
ATOM 1383 O O . PRO A 1 190 ? -3.791 -0.721 -18.221 1.00 50.72 190 PRO A O 1
ATOM 1386 N N . GLU A 1 191 ? -3.912 1.428 -18.824 1.00 56.53 191 GLU A N 1
ATOM 1387 C CA . GLU A 1 191 ? -3.843 1.219 -20.276 1.00 56.53 191 GLU A CA 1
ATOM 1388 C C . GLU A 1 191 ? -2.418 1.059 -20.824 1.00 56.53 191 GLU A C 1
ATOM 1390 O O . GLU A 1 191 ? -2.236 0.703 -21.987 1.00 56.53 191 GLU A O 1
ATOM 1395 N N . ALA A 1 192 ? -1.391 1.323 -20.013 1.00 61.16 192 ALA A N 1
ATOM 1396 C CA . ALA A 1 192 ? -0.039 1.477 -20.534 1.00 61.16 192 ALA A CA 1
ATOM 1397 C C . ALA A 1 192 ? 0.654 0.145 -20.859 1.00 61.16 192 ALA A C 1
ATOM 1399 O O . ALA A 1 192 ? 1.610 0.149 -21.621 1.00 61.16 192 ALA A O 1
ATOM 1400 N N . ARG A 1 193 ? 0.208 -0.996 -20.316 1.00 65.81 193 ARG A N 1
ATOM 1401 C CA . ARG A 1 193 ? 0.969 -2.258 -20.406 1.00 65.81 193 ARG A CA 1
ATOM 1402 C C . ARG A 1 193 ? 1.101 -2.791 -21.836 1.00 65.81 193 ARG A C 1
ATOM 1404 O O . ARG A 1 193 ? 2.217 -3.008 -22.291 1.00 65.81 193 ARG A O 1
ATOM 1411 N N . GLU A 1 194 ? -0.013 -2.959 -22.549 1.00 66.38 194 GLU A N 1
ATOM 1412 C CA . GLU A 1 194 ? 0.011 -3.449 -23.938 1.00 66.38 194 GLU A CA 1
ATOM 1413 C C . GLU A 1 194 ? 0.742 -2.473 -24.869 1.00 66.38 194 GLU A C 1
ATOM 1415 O O . GLU A 1 194 ? 1.498 -2.895 -25.743 1.00 66.38 194 GLU A O 1
ATOM 1420 N N . LEU A 1 195 ? 0.566 -1.168 -24.630 1.00 66.50 195 LEU A N 1
ATOM 1421 C CA . LEU A 1 195 ? 1.244 -0.107 -25.370 1.00 66.50 195 LEU A CA 1
ATOM 1422 C C . LEU A 1 195 ? 2.759 -0.105 -25.117 1.00 66.50 195 LEU A C 1
ATOM 1424 O O . LEU A 1 195 ? 3.542 0.046 -26.049 1.00 66.50 195 LEU A O 1
ATOM 1428 N N . ILE A 1 196 ? 3.194 -0.290 -23.871 1.00 73.75 196 ILE A N 1
ATOM 1429 C CA . ILE A 1 196 ? 4.615 -0.382 -23.528 1.00 73.75 196 ILE A CA 1
ATOM 1430 C C . ILE A 1 196 ? 5.215 -1.608 -24.217 1.00 73.75 196 ILE A C 1
ATOM 1432 O O . ILE A 1 196 ? 6.203 -1.468 -24.931 1.00 73.75 196 ILE A O 1
ATOM 1436 N N . ASP A 1 197 ? 4.598 -2.785 -24.088 1.00 78.19 197 ASP A N 1
ATOM 1437 C CA . ASP A 1 197 ? 5.136 -4.034 -24.641 1.00 78.19 197 ASP A CA 1
ATOM 1438 C C . ASP A 1 197 ? 5.338 -3.973 -26.170 1.00 78.19 197 ASP A C 1
ATOM 1440 O O . ASP A 1 197 ? 6.337 -4.493 -26.692 1.00 78.19 197 ASP A O 1
ATOM 1444 N N . SER A 1 198 ? 4.444 -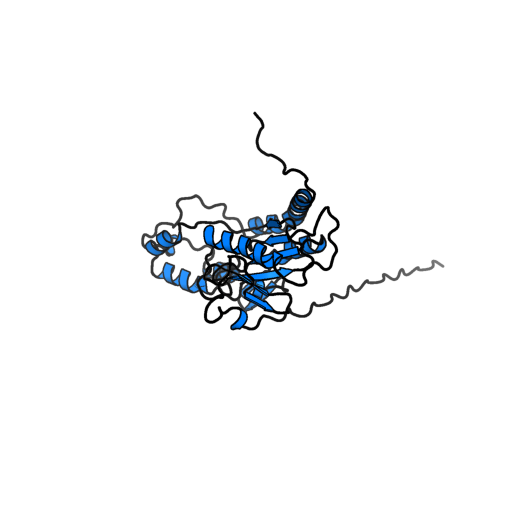3.292 -26.904 1.00 81.31 198 SER A N 1
ATOM 1445 C CA . SER A 1 198 ? 4.601 -3.098 -28.352 1.00 81.31 198 SER A CA 1
ATOM 1446 C C . SER A 1 198 ? 5.790 -2.204 -28.715 1.00 81.31 198 SER A C 1
ATOM 1448 O O . SER A 1 198 ? 6.459 -2.454 -29.722 1.00 81.31 198 SER A O 1
ATOM 1450 N N . GLU A 1 199 ? 6.121 -1.228 -27.872 1.00 83.81 199 GLU A N 1
ATOM 1451 C CA . GLU A 1 199 ? 7.142 -0.215 -28.147 1.00 83.81 199 GLU A CA 1
ATOM 1452 C C . GLU A 1 199 ? 8.562 -0.622 -27.729 1.00 83.81 199 GLU A C 1
ATOM 1454 O O . GLU A 1 199 ? 9.517 0.026 -28.148 1.00 83.81 199 GLU A O 1
ATOM 1459 N N . LEU A 1 200 ? 8.760 -1.694 -26.951 1.00 88.75 200 LEU A N 1
ATOM 1460 C CA . LEU A 1 200 ? 10.085 -2.031 -26.402 1.00 88.75 200 LEU A CA 1
ATOM 1461 C C . LEU A 1 200 ? 11.042 -2.713 -27.394 1.00 88.75 200 LEU A C 1
ATOM 1463 O O . LEU A 1 200 ? 10.683 -3.646 -28.122 1.00 88.75 200 LEU A O 1
ATOM 1467 N N . ASN A 1 201 ? 12.314 -2.313 -27.358 1.00 91.75 201 ASN A N 1
ATOM 1468 C CA . ASN A 1 201 ? 13.431 -3.033 -27.981 1.00 91.75 201 ASN A CA 1
ATOM 1469 C C . ASN A 1 201 ? 13.969 -4.153 -27.052 1.00 91.75 201 ASN A C 1
ATOM 1471 O O . ASN A 1 201 ? 13.407 -4.407 -25.986 1.00 91.75 201 ASN A O 1
ATOM 1475 N N . ASP A 1 202 ? 15.044 -4.852 -27.441 1.00 95.19 202 ASP A N 1
ATOM 1476 C CA . ASP A 1 202 ? 15.624 -5.932 -26.617 1.00 95.19 202 ASP A CA 1
ATOM 1477 C C . ASP A 1 202 ? 16.137 -5.433 -25.258 1.00 95.19 202 ASP A C 1
ATOM 1479 O O . ASP A 1 202 ? 15.925 -6.088 -24.240 1.00 95.19 202 ASP A O 1
ATOM 1483 N N . ARG A 1 203 ? 16.745 -4.240 -25.217 1.00 92.56 203 ARG A N 1
ATOM 1484 C CA . ARG A 1 203 ? 17.193 -3.604 -23.969 1.00 92.56 203 ARG A CA 1
ATOM 1485 C C . ARG A 1 203 ? 16.008 -3.239 -23.075 1.00 92.56 203 ARG A C 1
ATOM 1487 O O . ARG A 1 203 ? 16.096 -3.401 -21.866 1.00 92.56 203 ARG A O 1
ATOM 1494 N N . GLY A 1 204 ? 14.905 -2.768 -23.655 1.00 89.19 204 GLY A N 1
ATOM 1495 C CA . GLY A 1 204 ? 13.661 -2.481 -22.941 1.00 89.19 204 GLY A CA 1
ATOM 1496 C C . GLY A 1 204 ? 13.024 -3.730 -22.335 1.00 89.19 204 GLY A C 1
ATOM 1497 O O . GLY A 1 204 ? 12.606 -3.711 -21.180 1.00 89.19 204 GLY A O 1
ATOM 1498 N N . ARG A 1 205 ? 13.030 -4.846 -23.072 1.00 90.62 205 ARG A N 1
ATOM 1499 C CA . ARG A 1 205 ? 12.604 -6.151 -22.544 1.00 90.62 205 ARG A CA 1
ATOM 1500 C C . ARG A 1 205 ? 13.511 -6.646 -21.419 1.00 90.62 205 ARG A C 1
ATOM 1502 O O . ARG A 1 205 ? 12.997 -7.126 -20.415 1.00 90.62 205 ARG A O 1
ATOM 1509 N N . GLN A 1 206 ? 14.829 -6.493 -21.561 1.00 90.88 206 GLN A N 1
ATOM 1510 C CA . GLN A 1 206 ? 15.777 -6.839 -20.499 1.00 90.88 206 GLN A CA 1
ATOM 1511 C C . GLN A 1 206 ? 15.550 -5.984 -19.248 1.00 90.88 206 GLN A C 1
ATOM 1513 O O . GLN A 1 206 ? 15.496 -6.521 -18.150 1.00 90.88 206 GLN A O 1
ATOM 1518 N N . MET A 1 207 ? 15.333 -4.675 -19.413 1.00 89.56 207 MET A N 1
ATOM 1519 C CA . MET A 1 207 ? 14.993 -3.779 -18.306 1.00 89.56 207 MET A CA 1
ATOM 1520 C C . MET A 1 207 ? 13.738 -4.257 -17.567 1.00 89.56 207 MET A C 1
ATOM 1522 O O . MET A 1 207 ? 13.755 -4.328 -16.344 1.00 89.56 207 MET A O 1
ATOM 1526 N N . LEU A 1 208 ? 12.662 -4.614 -18.281 1.00 85.56 208 LEU A N 1
ATOM 1527 C CA . LEU A 1 208 ? 11.458 -5.148 -17.635 1.00 85.56 208 LEU A CA 1
ATOM 1528 C C . LEU A 1 208 ? 11.725 -6.467 -16.896 1.00 85.56 208 LEU A C 1
ATOM 1530 O O . LEU A 1 208 ? 11.204 -6.647 -15.798 1.00 85.56 208 LEU A O 1
ATOM 1534 N N . ALA A 1 209 ? 12.527 -7.366 -17.469 1.00 87.06 209 ALA A N 1
ATOM 1535 C CA . ALA A 1 209 ? 12.882 -8.637 -16.838 1.00 87.06 209 ALA A CA 1
ATOM 1536 C C . ALA A 1 209 ? 13.710 -8.446 -15.554 1.00 87.06 209 ALA A C 1
ATOM 1538 O O . ALA A 1 209 ? 13.477 -9.133 -14.560 1.00 87.06 209 ALA A O 1
ATOM 1539 N N . ASP A 1 210 ? 14.635 -7.487 -15.555 1.00 88.81 210 ASP A N 1
ATOM 1540 C CA . ASP A 1 210 ? 15.441 -7.156 -14.381 1.00 88.81 210 ASP A CA 1
ATOM 1541 C C . ASP A 1 210 ? 14.572 -6.519 -13.294 1.00 88.81 210 ASP A C 1
ATOM 1543 O O . ASP A 1 210 ? 14.552 -6.985 -12.155 1.00 88.81 210 ASP A O 1
ATOM 1547 N N . VAL A 1 211 ? 13.793 -5.492 -13.658 1.00 86.50 211 VAL A N 1
ATOM 1548 C CA . VAL A 1 211 ? 12.968 -4.722 -12.716 1.00 86.50 211 VAL A CA 1
ATOM 1549 C C . VAL A 1 211 ? 11.945 -5.602 -12.002 1.00 86.50 211 VAL A C 1
ATOM 1551 O O . VAL A 1 211 ? 11.663 -5.342 -10.837 1.00 86.50 211 VAL A O 1
ATOM 1554 N N . GLN A 1 212 ? 11.441 -6.666 -12.641 1.00 84.94 212 GLN A N 1
ATOM 1555 C CA . GLN A 1 212 ? 10.524 -7.636 -12.023 1.00 84.94 212 GLN A CA 1
ATOM 1556 C C . GLN A 1 212 ? 11.058 -8.271 -10.733 1.00 84.94 212 GLN A C 1
ATOM 1558 O O . GLN A 1 212 ? 10.257 -8.696 -9.911 1.00 84.94 212 GLN A O 1
ATOM 1563 N N . ASN A 1 213 ? 12.376 -8.315 -10.531 1.00 85.00 213 ASN A N 1
ATOM 1564 C CA . ASN A 1 213 ? 12.989 -8.917 -9.346 1.00 85.00 213 ASN A CA 1
ATOM 1565 C C . ASN A 1 213 ? 13.673 -7.887 -8.429 1.00 85.00 213 ASN A C 1
ATOM 1567 O O . ASN A 1 213 ? 14.337 -8.269 -7.467 1.00 85.00 213 ASN A O 1
ATOM 1571 N N . GLN A 1 214 ? 13.518 -6.591 -8.710 1.00 86.94 214 GLN A N 1
ATOM 1572 C CA . GLN A 1 214 ? 14.208 -5.510 -8.004 1.00 86.94 214 GLN A CA 1
ATOM 1573 C C . GLN A 1 214 ? 13.273 -4.741 -7.071 1.00 86.94 214 GLN A C 1
ATOM 1575 O O . GLN A 1 214 ? 12.104 -4.489 -7.392 1.00 86.94 214 GLN A O 1
ATOM 1580 N N . CYS A 1 215 ? 13.816 -4.271 -5.947 1.00 86.94 215 CYS A N 1
ATOM 1581 C CA . CYS A 1 215 ? 13.175 -3.224 -5.161 1.00 86.94 215 CYS A CA 1
ATOM 1582 C C . CYS A 1 215 ? 13.431 -1.848 -5.797 1.00 86.94 215 CYS A C 1
ATOM 1584 O O . CYS A 1 215 ? 14.349 -1.651 -6.601 1.00 86.94 215 CYS A O 1
ATOM 1586 N N . VAL A 1 216 ? 12.645 -0.844 -5.399 1.00 83.00 216 VAL A N 1
ATOM 1587 C CA . VAL A 1 216 ? 12.690 0.504 -5.992 1.00 83.00 216 VAL A CA 1
ATOM 1588 C C . VAL A 1 216 ? 14.080 1.153 -5.932 1.00 83.00 216 VAL A C 1
ATOM 1590 O O . VAL A 1 216 ? 14.453 1.898 -6.839 1.00 83.00 216 VAL A O 1
ATOM 1593 N N . ASN A 1 217 ? 14.865 0.883 -4.885 1.00 80.50 217 ASN A N 1
ATOM 1594 C CA . ASN A 1 217 ? 16.199 1.463 -4.728 1.00 80.50 217 ASN A CA 1
ATOM 1595 C C . ASN A 1 217 ? 17.222 0.821 -5.672 1.00 80.50 217 ASN A C 1
ATOM 1597 O O . ASN A 1 217 ? 18.026 1.546 -6.259 1.00 80.50 217 ASN A O 1
ATOM 1601 N N . GLU A 1 218 ? 17.144 -0.492 -5.892 1.00 83.25 218 GLU A N 1
ATOM 1602 C CA . GLU A 1 218 ? 17.973 -1.171 -6.889 1.00 83.25 218 GLU A CA 1
ATOM 1603 C C . GLU A 1 218 ? 17.579 -0.748 -8.308 1.00 83.25 218 GLU A C 1
ATOM 1605 O O . GLU A 1 218 ? 18.441 -0.379 -9.104 1.00 83.25 218 GLU A O 1
ATOM 1610 N N . THR A 1 219 ? 16.276 -0.674 -8.602 1.00 83.88 219 THR A N 1
ATOM 1611 C CA . THR A 1 219 ? 15.783 -0.171 -9.896 1.00 83.88 219 THR A CA 1
ATOM 1612 C C . THR A 1 219 ? 16.316 1.237 -10.179 1.00 83.88 219 THR A C 1
ATOM 1614 O O . THR A 1 219 ? 16.791 1.522 -11.277 1.00 83.88 219 THR A O 1
ATOM 1617 N N . LYS A 1 220 ? 16.297 2.131 -9.180 1.00 81.12 220 LYS A N 1
ATOM 1618 C CA . LYS A 1 220 ? 16.863 3.484 -9.303 1.00 81.12 220 LYS A CA 1
ATOM 1619 C C . LYS A 1 220 ? 18.374 3.470 -9.522 1.00 81.12 220 LYS A C 1
ATOM 1621 O O . LYS A 1 220 ? 18.859 4.278 -10.306 1.00 81.12 220 LYS A O 1
ATOM 1626 N N . ALA A 1 221 ? 19.111 2.595 -8.845 1.00 83.50 221 ALA A N 1
ATOM 1627 C CA . ALA A 1 221 ? 20.559 2.497 -9.011 1.00 83.50 221 ALA A CA 1
ATOM 1628 C C . ALA A 1 221 ? 20.943 1.990 -10.412 1.00 83.50 221 ALA A C 1
ATOM 1630 O O . ALA A 1 221 ? 21.878 2.509 -11.018 1.00 83.50 221 ALA A O 1
ATOM 1631 N N . THR A 1 222 ? 20.197 1.018 -10.938 1.00 84.81 222 THR A N 1
ATOM 1632 C CA . THR A 1 222 ? 20.486 0.360 -12.220 1.00 84.81 222 THR A CA 1
ATOM 1633 C C . THR A 1 222 ? 19.967 1.158 -13.418 1.00 84.81 222 THR A C 1
ATOM 1635 O O . THR A 1 222 ? 20.672 1.349 -14.411 1.00 84.81 222 THR A O 1
ATOM 1638 N N . TYR A 1 223 ? 18.732 1.652 -13.329 1.00 85.38 223 TYR A N 1
ATOM 1639 C CA . TYR A 1 223 ? 17.983 2.231 -14.449 1.00 85.38 223 TYR A CA 1
ATOM 1640 C C . TYR A 1 223 ? 17.601 3.701 -14.260 1.00 85.38 223 TYR A C 1
ATOM 1642 O O . TYR A 1 223 ? 17.119 4.340 -15.198 1.00 85.38 223 TYR A O 1
ATOM 1650 N N . GLY A 1 224 ? 17.844 4.273 -13.079 1.00 82.50 224 GLY A N 1
ATOM 1651 C CA . GLY A 1 224 ? 17.547 5.673 -12.799 1.00 82.50 224 GLY A CA 1
ATOM 1652 C C . GLY A 1 224 ? 18.271 6.627 -13.748 1.00 82.50 224 GLY A C 1
ATOM 1653 O O . GLY A 1 224 ? 19.397 6.385 -14.176 1.00 82.50 224 GLY A O 1
ATOM 1654 N N . PHE A 1 225 ? 17.603 7.735 -14.077 1.00 80.44 225 PHE A N 1
ATOM 1655 C CA . PHE A 1 225 ? 18.104 8.794 -14.965 1.00 80.44 225 PHE A CA 1
ATOM 1656 C C . PHE A 1 225 ? 18.398 8.368 -16.415 1.00 80.44 225 PHE A C 1
ATOM 1658 O O . PHE A 1 225 ? 18.857 9.195 -17.206 1.00 80.44 225 PHE A O 1
ATOM 1665 N N . GLN A 1 226 ? 18.108 7.121 -16.799 1.00 83.25 226 GLN A N 1
ATOM 1666 C CA . GLN A 1 226 ? 18.141 6.709 -18.199 1.00 83.25 226 GLN A CA 1
ATOM 1667 C C . GLN A 1 226 ? 16.927 7.275 -18.950 1.00 83.25 226 GLN A C 1
ATOM 1669 O O . GLN A 1 226 ? 15.844 7.456 -18.393 1.00 83.25 226 GLN A O 1
ATOM 1674 N N . ARG A 1 227 ? 17.125 7.572 -20.234 1.00 83.00 227 ARG A N 1
ATOM 1675 C CA . ARG A 1 227 ? 16.083 8.090 -21.125 1.00 83.00 227 ARG A CA 1
ATOM 1676 C C . ARG A 1 227 ? 15.285 6.945 -21.740 1.00 83.00 227 ARG A C 1
ATOM 1678 O O . ARG A 1 227 ? 15.874 5.952 -22.164 1.00 83.00 227 ARG A O 1
ATOM 1685 N N . THR A 1 228 ? 13.963 7.094 -21.804 1.00 83.00 228 THR A N 1
ATOM 1686 C CA . THR A 1 228 ? 13.041 6.057 -22.302 1.00 83.00 228 THR A CA 1
ATOM 1687 C C . THR A 1 228 ? 13.321 5.637 -23.748 1.00 83.00 228 THR A C 1
ATOM 1689 O O . THR A 1 228 ? 13.156 4.474 -24.091 1.00 83.00 228 THR A O 1
ATOM 1692 N N . GLU A 1 229 ? 13.857 6.551 -24.552 1.00 86.94 229 GLU A N 1
ATOM 1693 C CA . GLU A 1 229 ? 14.309 6.398 -25.937 1.00 86.94 229 GLU A CA 1
ATOM 1694 C C . GLU A 1 229 ? 15.306 5.244 -26.105 1.00 86.94 229 GLU A C 1
ATOM 1696 O O . GLU A 1 229 ? 15.334 4.570 -27.129 1.00 86.94 229 GLU A O 1
ATOM 1701 N N . ALA A 1 230 ? 16.128 4.981 -25.082 1.00 87.38 230 ALA A N 1
ATOM 1702 C CA . ALA A 1 230 ? 17.090 3.882 -25.108 1.00 87.38 230 ALA A CA 1
ATOM 1703 C C . ALA A 1 230 ? 16.417 2.497 -25.055 1.00 87.38 230 ALA A C 1
ATOM 1705 O O . ALA A 1 230 ? 17.050 1.486 -25.368 1.00 87.38 230 ALA A O 1
ATOM 1706 N N . PHE A 1 231 ? 15.146 2.439 -24.657 1.00 89.50 231 PHE A N 1
ATOM 1707 C CA . PHE A 1 231 ? 14.387 1.211 -24.439 1.00 89.50 231 PHE A CA 1
ATOM 1708 C C . PHE A 1 231 ? 13.296 0.984 -25.491 1.00 89.50 231 PHE A C 1
ATOM 1710 O O . PHE A 1 231 ? 12.711 -0.099 -25.513 1.00 89.50 231 PHE A O 1
ATOM 1717 N N . THR A 1 232 ? 13.045 1.944 -26.387 1.00 87.88 232 THR A N 1
ATOM 1718 C CA . THR A 1 232 ? 12.029 1.823 -27.441 1.00 87.88 232 THR A CA 1
ATOM 1719 C C . THR A 1 232 ? 12.603 1.312 -28.762 1.00 87.88 232 THR A C 1
ATOM 1721 O O . THR A 1 232 ? 13.790 1.464 -29.059 1.00 87.88 232 THR A O 1
ATOM 1724 N N . ARG A 1 233 ? 11.766 0.665 -29.582 1.00 89.44 233 ARG A N 1
ATOM 1725 C CA . ARG A 1 233 ? 12.113 0.219 -30.946 1.00 89.44 233 ARG A CA 1
ATOM 1726 C C . ARG A 1 233 ? 12.347 1.402 -31.878 1.00 89.44 233 ARG A C 1
ATOM 1728 O O . ARG A 1 233 ? 13.170 1.311 -32.781 1.00 89.44 233 ARG A O 1
ATOM 1735 N N . THR A 1 234 ? 11.588 2.472 -31.669 1.00 86.25 234 THR A N 1
ATOM 1736 C CA . THR A 1 234 ? 11.557 3.673 -32.508 1.00 86.25 234 THR A CA 1
ATOM 1737 C C . THR A 1 234 ? 12.648 4.677 -32.145 1.00 86.25 234 THR A C 1
ATOM 1739 O O . THR A 1 234 ? 12.979 5.523 -32.968 1.00 86.25 234 THR A O 1
ATOM 1742 N N . GLY A 1 235 ? 13.221 4.587 -30.938 1.00 83.50 235 GLY A N 1
ATOM 1743 C CA . GLY A 1 235 ? 14.114 5.613 -30.397 1.00 83.50 235 GLY A CA 1
ATOM 1744 C C . GLY A 1 235 ? 13.377 6.866 -29.914 1.00 83.50 235 GLY A C 1
ATOM 1745 O O . GLY A 1 235 ? 14.024 7.812 -29.474 1.00 83.50 235 GLY A O 1
ATOM 1746 N N . GLU A 1 236 ? 12.043 6.867 -29.965 1.00 83.31 236 GLU A N 1
ATOM 1747 C CA . GLU A 1 236 ? 11.193 7.933 -29.435 1.00 83.31 236 GLU A CA 1
ATOM 1748 C C . GLU A 1 236 ? 10.898 7.701 -27.943 1.00 83.31 236 GLU A C 1
ATOM 1750 O O . GLU A 1 236 ? 10.880 6.549 -27.487 1.00 83.31 236 GLU A O 1
ATOM 1755 N N . PRO A 1 237 ? 10.683 8.763 -27.147 1.00 76.12 237 PRO A N 1
ATOM 1756 C CA . PRO A 1 237 ? 10.383 8.627 -25.728 1.00 76.12 237 PRO A CA 1
ATOM 1757 C C . PRO A 1 237 ? 8.995 8.014 -25.512 1.00 76.12 237 PRO A C 1
ATOM 1759 O O . PRO A 1 237 ? 8.049 8.325 -26.231 1.00 76.12 237 PRO A O 1
ATOM 1762 N N . LEU A 1 238 ? 8.839 7.217 -24.449 1.00 70.31 238 LEU A N 1
ATOM 1763 C CA . LEU A 1 238 ? 7.549 6.610 -24.065 1.00 70.31 238 LEU A CA 1
ATOM 1764 C C . LEU A 1 238 ? 6.534 7.635 -23.513 1.00 70.31 238 LEU A C 1
ATOM 1766 O O . LEU A 1 238 ? 5.450 7.257 -23.077 1.00 70.31 238 LEU A O 1
ATOM 1770 N N . ASN A 1 239 ? 6.867 8.930 -23.507 1.00 65.19 239 ASN A N 1
ATOM 1771 C CA . ASN A 1 239 ? 6.018 9.994 -22.985 1.00 65.19 239 ASN A CA 1
ATOM 1772 C C . ASN A 1 239 ? 6.184 11.302 -23.793 1.00 65.19 239 ASN A C 1
ATOM 1774 O O . ASN A 1 239 ? 7.301 11.814 -23.866 1.00 65.19 239 ASN A O 1
ATOM 1778 N N . PRO A 1 240 ? 5.105 11.894 -24.347 1.00 49.06 240 PRO A N 1
ATOM 1779 C CA . PRO A 1 240 ? 5.129 13.244 -24.913 1.00 49.06 240 PRO A CA 1
ATOM 1780 C C . PRO A 1 240 ? 4.908 14.354 -23.864 1.00 49.06 240 PRO A C 1
ATOM 1782 O O . PRO A 1 240 ? 4.960 15.535 -24.209 1.00 49.06 240 PRO A O 1
ATOM 1785 N N . LEU A 1 241 ? 4.629 14.021 -22.596 1.00 40.72 241 LEU A N 1
ATOM 1786 C CA . LEU A 1 241 ? 4.440 15.019 -21.542 1.00 40.72 241 LEU A CA 1
ATOM 1787 C C . LEU A 1 241 ? 5.790 15.590 -21.075 1.00 40.72 241 LEU A C 1
ATOM 1789 O O . LEU A 1 241 ? 6.753 14.836 -20.908 1.00 40.72 241 LEU A O 1
ATOM 1793 N N . PRO A 1 242 ? 5.874 16.911 -20.823 1.00 39.38 242 PRO A N 1
ATOM 1794 C CA . PRO A 1 242 ? 7.088 17.524 -20.308 1.00 39.38 242 PRO A CA 1
ATOM 1795 C C . PRO A 1 242 ? 7.496 16.864 -18.983 1.00 39.38 242 PRO A C 1
ATOM 1797 O O . PRO A 1 242 ? 6.620 16.490 -18.197 1.00 39.38 242 PRO A O 1
ATOM 1800 N N . PRO A 1 243 ? 8.808 16.719 -18.715 1.00 42.88 243 PRO A N 1
ATOM 1801 C CA . PRO A 1 243 ? 9.295 16.097 -17.492 1.00 42.88 243 PRO A CA 1
ATOM 1802 C C . PRO A 1 243 ? 8.638 16.768 -16.285 1.00 42.88 243 PRO A C 1
ATOM 1804 O O . PRO A 1 243 ? 8.774 17.979 -16.091 1.00 42.88 243 PRO A O 1
ATOM 1807 N N . ILE A 1 244 ? 7.918 15.983 -15.479 1.00 39.69 244 ILE A N 1
ATOM 1808 C CA . ILE A 1 244 ? 7.387 16.441 -14.195 1.00 39.69 244 ILE A CA 1
ATOM 1809 C C . ILE A 1 244 ? 8.595 16.606 -13.271 1.00 39.69 244 ILE A C 1
ATOM 1811 O O . ILE A 1 244 ? 9.019 15.678 -12.598 1.00 39.69 244 ILE A O 1
ATOM 1815 N N . ASN A 1 245 ? 9.183 17.798 -13.354 1.00 38.12 245 ASN A N 1
ATOM 1816 C CA . ASN A 1 245 ? 10.220 18.394 -12.522 1.00 38.12 245 ASN A CA 1
ATOM 1817 C C . ASN A 1 245 ? 11.410 17.473 -12.143 1.00 38.12 245 ASN A C 1
ATOM 1819 O O . ASN A 1 245 ? 11.305 16.668 -11.214 1.00 38.12 245 ASN A O 1
ATOM 1823 N N . PRO A 1 246 ? 12.587 17.614 -12.787 1.00 43.03 246 PRO A N 1
ATOM 1824 C CA . PRO A 1 246 ? 13.785 16.884 -12.393 1.00 43.03 246 PRO A CA 1
ATOM 1825 C C . PRO A 1 246 ? 14.272 17.437 -11.049 1.00 43.03 246 PRO A C 1
ATOM 1827 O O . PRO A 1 246 ? 14.921 18.476 -10.975 1.00 43.03 246 PRO A O 1
ATOM 1830 N N . GLY A 1 247 ? 13.909 16.760 -9.963 1.00 42.50 247 GLY A N 1
ATOM 1831 C CA . GLY A 1 247 ? 14.145 17.292 -8.630 1.00 42.50 247 GLY A CA 1
ATOM 1832 C C . GLY A 1 247 ? 13.885 16.289 -7.526 1.00 42.50 247 GLY A C 1
ATOM 1833 O O . GLY A 1 247 ? 13.035 16.532 -6.691 1.00 42.50 247 GLY A O 1
ATOM 1834 N N . THR A 1 248 ? 14.692 15.226 -7.478 1.00 50.00 248 THR A N 1
ATOM 1835 C CA . THR A 1 248 ? 15.111 14.505 -6.258 1.00 50.00 248 THR A CA 1
ATOM 1836 C C . THR A 1 248 ? 14.024 13.809 -5.425 1.00 50.00 248 THR A C 1
ATOM 1838 O O . THR A 1 248 ? 13.022 14.396 -5.032 1.00 50.00 248 THR A O 1
ATOM 1841 N N . GLY A 1 249 ? 14.290 12.571 -5.004 1.00 49.78 249 GLY A N 1
ATOM 1842 C CA . GLY A 1 249 ? 13.468 11.869 -4.011 1.00 49.78 249 GLY A CA 1
ATOM 1843 C C . GLY A 1 249 ? 13.193 12.665 -2.722 1.00 49.78 249 GLY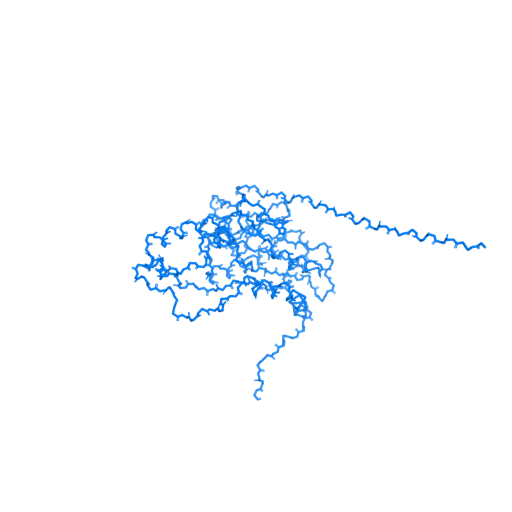 A C 1
ATOM 1844 O O . GLY A 1 249 ? 12.274 12.304 -2.008 1.00 49.78 249 GLY A O 1
ATOM 1845 N N . LEU A 1 250 ? 13.903 13.770 -2.447 1.00 47.25 250 LEU A N 1
ATOM 1846 C CA . LEU A 1 250 ? 13.609 14.716 -1.365 1.00 47.25 250 LEU A CA 1
ATOM 1847 C C . LEU A 1 250 ? 12.296 15.488 -1.568 1.00 47.25 250 LEU A C 1
ATOM 1849 O O . LEU A 1 250 ? 11.492 15.532 -0.647 1.00 47.25 250 LEU A O 1
ATOM 1853 N N . ASN A 1 251 ? 12.011 16.034 -2.753 1.00 47.47 251 ASN A N 1
ATOM 1854 C CA . ASN A 1 251 ? 10.736 16.732 -3.007 1.00 47.47 251 ASN A CA 1
ATOM 1855 C C . ASN A 1 251 ? 9.535 15.775 -3.007 1.00 47.47 251 ASN A C 1
ATOM 1857 O O . ASN A 1 251 ? 8.398 16.209 -2.870 1.00 47.47 251 ASN A O 1
ATOM 1861 N N . HIS A 1 252 ? 9.804 14.475 -3.134 1.00 63.06 252 HIS A N 1
ATOM 1862 C CA . HIS A 1 252 ? 8.823 13.402 -3.042 1.00 63.06 252 HIS A CA 1
ATOM 1863 C C . HIS A 1 252 ? 8.795 12.714 -1.671 1.00 63.06 252 HIS A C 1
ATOM 1865 O O . HIS A 1 252 ? 7.822 12.059 -1.359 1.00 63.06 252 HIS A O 1
ATOM 1871 N N . ALA A 1 253 ? 9.813 12.836 -0.820 1.00 62.59 253 ALA A N 1
ATOM 1872 C CA . ALA A 1 253 ? 9.838 12.213 0.512 1.00 62.59 253 ALA A CA 1
ATOM 1873 C C . ALA A 1 253 ? 9.569 13.217 1.643 1.00 62.59 253 ALA A C 1
ATOM 1875 O O . ALA A 1 253 ? 8.994 12.856 2.667 1.00 62.59 253 ALA A O 1
ATOM 1876 N N . LEU A 1 254 ? 9.943 14.489 1.475 1.00 63.38 254 LEU A N 1
ATOM 1877 C CA . LEU A 1 254 ? 9.692 15.535 2.470 1.00 63.38 254 LEU A CA 1
ATOM 1878 C C . LEU A 1 254 ? 8.189 15.793 2.678 1.00 63.38 254 LEU A C 1
ATOM 1880 O O . LEU A 1 254 ? 7.789 15.873 3.842 1.00 63.38 254 LEU A O 1
ATOM 1884 N N . PRO A 1 255 ? 7.333 15.857 1.632 1.00 68.06 255 PRO A N 1
ATOM 1885 C CA . PRO A 1 255 ? 5.894 16.007 1.844 1.00 68.06 255 PRO A CA 1
ATOM 1886 C C . PRO A 1 255 ? 5.274 14.821 2.586 1.00 68.06 255 PRO A C 1
ATOM 1888 O O . PRO A 1 255 ? 4.358 15.029 3.374 1.00 68.06 255 PRO A O 1
ATOM 1891 N N . TYR A 1 256 ? 5.800 13.602 2.404 1.00 72.81 256 TYR A N 1
ATOM 1892 C CA . TYR A 1 256 ? 5.381 12.442 3.194 1.00 72.81 256 TYR A CA 1
ATOM 1893 C C . TYR A 1 256 ? 5.628 12.687 4.684 1.00 72.81 256 TYR A C 1
ATOM 1895 O O . TYR A 1 256 ? 4.690 12.676 5.474 1.00 72.81 256 TYR A O 1
ATOM 1903 N N . VAL A 1 257 ? 6.879 12.967 5.068 1.00 70.31 257 VAL A N 1
ATOM 1904 C CA . VAL A 1 257 ? 7.273 13.085 6.483 1.00 70.31 257 VAL A CA 1
ATOM 1905 C C . VAL A 1 257 ? 6.584 14.266 7.167 1.00 70.31 257 VAL A C 1
ATOM 1907 O O . VAL A 1 257 ? 6.038 14.112 8.259 1.00 70.31 257 VAL A O 1
ATOM 1910 N N . PHE A 1 258 ? 6.581 15.441 6.537 1.00 76.75 258 PHE A N 1
ATOM 1911 C CA . PHE A 1 258 ? 5.985 16.639 7.134 1.00 76.75 258 PHE A CA 1
ATOM 1912 C C . PHE A 1 258 ? 4.458 16.672 7.035 1.00 76.75 258 PHE A C 1
ATOM 1914 O O . PHE A 1 258 ? 3.819 17.346 7.839 1.00 76.75 258 PHE A O 1
ATOM 1921 N N . GLY A 1 259 ? 3.869 15.927 6.099 1.00 79.25 259 GLY A N 1
ATOM 1922 C CA . GLY A 1 259 ? 2.423 15.815 5.936 1.00 79.25 259 GLY A CA 1
ATOM 1923 C C . GLY A 1 259 ? 1.756 14.832 6.901 1.00 79.25 259 GLY A C 1
ATOM 1924 O O . GLY A 1 259 ? 0.529 14.851 7.010 1.00 79.25 259 GLY A O 1
ATOM 1925 N N . VAL A 1 260 ? 2.516 13.990 7.620 1.00 84.38 260 VAL A N 1
ATOM 1926 C CA . VAL A 1 260 ? 1.950 12.995 8.553 1.00 84.38 260 VAL A CA 1
ATOM 1927 C C . VAL A 1 260 ? 1.029 13.629 9.606 1.00 84.38 260 VAL A C 1
ATOM 1929 O O . VAL A 1 260 ? -0.110 13.173 9.712 1.00 84.38 260 VAL A O 1
ATOM 1932 N N . PRO A 1 261 ? 1.427 14.673 10.365 1.00 85.62 261 PRO A N 1
ATOM 1933 C CA . PRO A 1 261 ? 0.565 15.235 11.408 1.00 85.62 261 PRO A CA 1
ATOM 1934 C C . PRO A 1 261 ? -0.743 15.811 10.857 1.00 85.62 261 PRO A C 1
ATOM 1936 O O . PRO A 1 261 ? -1.810 15.604 11.440 1.00 85.62 261 PRO A O 1
ATOM 1939 N N . GLU A 1 262 ? -0.672 16.502 9.717 1.00 86.81 262 GLU A N 1
ATOM 1940 C CA . GLU A 1 262 ? -1.845 17.062 9.044 1.00 86.81 262 GLU A CA 1
ATOM 1941 C C . GLU A 1 262 ? -2.760 15.949 8.526 1.00 86.81 262 GLU A C 1
ATOM 1943 O O . GLU A 1 262 ? -3.968 15.999 8.742 1.00 86.81 262 GLU A O 1
ATOM 1948 N N . SER A 1 263 ? -2.189 14.898 7.934 1.00 87.06 263 SER A N 1
ATOM 1949 C CA . SER A 1 263 ? -2.934 13.735 7.446 1.00 87.06 263 SER A CA 1
ATOM 1950 C C . SER A 1 263 ? -3.636 12.987 8.582 1.00 87.06 263 SER A C 1
ATOM 1952 O O . SER A 1 263 ? -4.821 12.683 8.467 1.00 87.06 263 SER A O 1
ATOM 1954 N N . VAL A 1 264 ? -2.948 12.738 9.705 1.00 91.50 264 VAL A N 1
ATOM 1955 C CA . VAL A 1 264 ? -3.557 12.107 10.890 1.00 91.50 264 VAL A CA 1
ATOM 1956 C C . VAL A 1 264 ? -4.697 12.969 11.421 1.00 91.50 264 VAL A C 1
ATOM 1958 O O . VAL A 1 264 ? -5.786 12.446 11.640 1.00 91.50 264 VAL A O 1
ATOM 1961 N N . THR A 1 265 ? -4.479 14.280 11.567 1.00 91.00 265 THR A N 1
ATOM 1962 C CA . THR A 1 265 ? -5.509 15.227 12.031 1.00 91.00 265 THR A CA 1
ATOM 1963 C C . THR A 1 265 ? -6.709 15.243 11.093 1.00 91.00 265 THR A C 1
ATOM 1965 O O . THR A 1 265 ? -7.855 15.193 11.529 1.00 91.00 265 THR A O 1
ATOM 1968 N N . TRP A 1 266 ? -6.463 15.274 9.784 1.00 90.56 266 TRP A N 1
ATOM 1969 C CA . TRP A 1 266 ? -7.521 15.248 8.789 1.00 90.56 266 TRP A CA 1
ATOM 1970 C C . TRP A 1 266 ? -8.353 13.968 8.907 1.00 90.56 266 TRP A C 1
ATOM 1972 O O . TRP A 1 266 ? -9.580 14.045 8.885 1.00 90.56 266 TRP A O 1
ATOM 1982 N N . MET A 1 267 ? -7.714 12.805 9.075 1.00 92.19 267 MET A N 1
ATOM 1983 C CA . MET A 1 267 ? -8.407 11.521 9.215 1.00 92.19 267 MET A CA 1
ATOM 1984 C C . MET A 1 267 ? -9.189 11.418 10.526 1.00 92.19 267 MET A C 1
ATOM 1986 O O . MET A 1 267 ? -10.356 11.023 10.505 1.00 92.19 267 MET A O 1
ATOM 1990 N N . THR A 1 268 ? -8.590 11.798 11.658 1.00 93.31 268 THR A N 1
ATOM 1991 C CA . THR A 1 268 ? -9.273 11.776 12.961 1.00 93.31 268 THR A CA 1
ATOM 1992 C C . THR A 1 268 ? -10.462 12.729 12.983 1.00 93.31 268 THR A C 1
ATOM 1994 O O . THR A 1 268 ? -11.513 12.361 13.504 1.00 93.31 268 THR A O 1
ATOM 1997 N N . ASP A 1 269 ? -10.362 13.891 12.332 1.00 93.62 269 ASP A N 1
ATOM 1998 C CA . ASP A 1 269 ? -11.481 14.813 12.140 1.00 93.62 269 ASP A CA 1
ATOM 1999 C C . ASP A 1 269 ? -12.644 14.156 11.379 1.00 93.62 269 ASP A C 1
ATOM 2001 O O . ASP A 1 269 ? -13.801 14.289 11.790 1.00 93.62 269 ASP A O 1
ATOM 2005 N N . ARG A 1 270 ? -12.364 13.424 10.288 1.00 93.75 270 ARG A N 1
ATOM 2006 C CA . ARG A 1 270 ? -13.405 12.704 9.530 1.00 93.75 270 ARG A CA 1
ATOM 2007 C C . ARG A 1 270 ? -14.041 11.596 10.369 1.00 93.75 270 ARG A C 1
ATOM 2009 O O . ARG A 1 270 ? -15.264 11.478 10.370 1.00 93.75 270 ARG A O 1
ATOM 2016 N N . PHE A 1 271 ? -13.247 10.833 11.123 1.00 94.81 271 PHE A N 1
ATOM 2017 C CA . PHE A 1 271 ? -13.772 9.823 12.052 1.00 94.81 271 PHE A CA 1
ATOM 2018 C C . PHE A 1 271 ? -14.582 10.439 13.199 1.00 94.81 271 PHE A C 1
ATOM 2020 O O . PHE A 1 271 ? -15.527 9.822 13.683 1.00 94.81 271 PHE A O 1
ATOM 2027 N N . ALA A 1 272 ? -14.280 11.681 13.580 1.00 92.25 272 ALA A N 1
ATOM 2028 C CA . ALA A 1 272 ? -15.067 12.462 14.526 1.00 92.25 272 ALA A CA 1
ATOM 2029 C C . ALA A 1 272 ? -16.321 13.115 13.907 1.00 92.25 272 ALA A C 1
ATOM 2031 O O . ALA A 1 272 ? -17.023 13.861 14.588 1.00 92.25 272 ALA A O 1
ATOM 2032 N N . GLY A 1 273 ? -16.612 12.861 12.626 1.00 90.38 273 GLY A N 1
ATOM 2033 C CA . GLY A 1 273 ? -17.774 13.410 11.927 1.00 90.38 273 GLY A CA 1
ATOM 2034 C C . GLY A 1 273 ? -17.636 14.882 11.533 1.00 90.38 273 GLY A C 1
ATOM 2035 O O . GLY A 1 273 ? -18.624 15.506 11.143 1.00 90.38 273 GLY A O 1
ATOM 2036 N N . ARG A 1 274 ? -16.433 15.466 11.609 1.00 91.75 274 ARG A N 1
ATOM 2037 C CA . ARG A 1 274 ? -16.203 16.833 11.127 1.00 91.75 274 ARG A CA 1
ATOM 2038 C C . ARG A 1 274 ? -16.264 16.824 9.600 1.00 91.75 274 ARG A C 1
ATOM 2040 O O . ARG A 1 274 ? -15.577 16.007 8.980 1.00 91.75 274 ARG A O 1
ATOM 2047 N N . PRO A 1 275 ? -17.030 17.725 8.967 1.00 86.69 275 PRO A N 1
ATOM 2048 C CA . PRO A 1 275 ? -17.154 17.751 7.515 1.00 86.69 275 PRO A CA 1
ATOM 2049 C C . PRO A 1 275 ? -15.794 17.994 6.857 1.00 86.69 275 PRO A C 1
ATOM 2051 O O . PRO A 1 275 ? -14.938 18.685 7.419 1.00 86.69 275 PRO A O 1
ATOM 2054 N N . ALA A 1 276 ? -15.584 17.409 5.678 1.00 85.00 276 ALA A N 1
ATOM 2055 C CA . ALA A 1 276 ? -14.403 17.707 4.880 1.00 85.00 276 ALA A CA 1
ATOM 2056 C C . ALA A 1 276 ? -14.446 19.181 4.436 1.00 85.00 276 ALA A C 1
ATOM 2058 O O . ALA A 1 276 ? -15.515 19.659 4.040 1.00 85.00 276 ALA A O 1
ATOM 2059 N N . PRO A 1 277 ? -13.322 19.915 4.498 1.00 79.75 277 PRO A N 1
ATOM 2060 C CA . PRO A 1 277 ? -13.266 21.262 3.951 1.00 79.75 277 PRO A CA 1
ATOM 2061 C C . PRO A 1 277 ? -13.587 21.214 2.454 1.00 79.75 277 PRO A C 1
ATOM 2063 O O . PRO A 1 277 ? -13.064 20.373 1.723 1.00 79.75 277 PRO A O 1
ATOM 2066 N N . THR A 1 278 ? -14.467 22.105 2.003 1.00 77.62 278 THR A N 1
ATOM 2067 C CA . THR A 1 278 ? -14.822 22.222 0.587 1.00 77.62 278 THR A CA 1
ATOM 2068 C C . THR A 1 278 ? -13.924 23.248 -0.091 1.00 77.62 278 THR A C 1
ATOM 2070 O O . THR A 1 278 ? -13.776 24.372 0.385 1.00 77.62 278 THR A O 1
ATOM 2073 N N . THR A 1 279 ? -13.329 22.867 -1.217 1.00 69.06 279 THR A N 1
ATOM 2074 C CA . THR A 1 279 ? -12.673 23.796 -2.151 1.00 69.06 279 THR A CA 1
ATOM 2075 C C . THR A 1 279 ? -13.588 24.164 -3.318 1.00 69.06 279 THR A C 1
ATOM 2077 O O . THR A 1 279 ? -13.221 24.985 -4.160 1.00 69.06 279 THR A O 1
ATOM 2080 N N . CYS A 1 280 ? -14.798 23.596 -3.370 1.00 74.50 280 CYS A N 1
ATOM 2081 C CA . CYS A 1 280 ? -15.811 24.009 -4.324 1.00 74.50 280 CYS A CA 1
ATOM 2082 C C . CYS A 1 280 ? -16.268 25.421 -3.951 1.00 74.50 280 CYS A C 1
ATOM 2084 O O . CYS A 1 280 ? -16.829 25.635 -2.874 1.00 74.50 280 CYS A O 1
ATOM 2086 N N . ARG A 1 281 ? -16.042 26.391 -4.845 1.00 64.69 281 ARG A N 1
ATOM 2087 C CA . ARG A 1 281 ? -16.710 27.690 -4.747 1.00 64.69 281 ARG A CA 1
ATOM 2088 C C . ARG A 1 281 ? -18.207 27.434 -4.883 1.00 64.69 281 ARG A C 1
ATOM 2090 O O . ARG A 1 281 ? -18.650 26.969 -5.931 1.00 64.69 281 ARG A O 1
ATOM 2097 N N . VAL A 1 282 ? -18.959 27.685 -3.816 1.00 60.16 282 VAL A N 1
ATOM 2098 C CA . VAL A 1 282 ? -20.417 27.770 -3.908 1.00 60.16 282 VAL A CA 1
ATOM 2099 C C . VAL A 1 282 ? -20.711 28.981 -4.808 1.00 60.16 282 VAL A C 1
ATOM 2101 O O . VAL A 1 282 ? -20.135 30.039 -4.537 1.00 60.16 282 VAL A O 1
ATOM 2104 N N . PRO A 1 283 ? -21.461 28.816 -5.913 1.00 62.06 283 PRO A N 1
ATOM 2105 C CA . PRO A 1 283 ? -21.786 29.913 -6.822 1.00 62.06 283 PRO A CA 1
ATOM 2106 C C . PRO A 1 283 ? -22.608 31.013 -6.145 1.00 62.06 283 PRO A C 1
ATOM 2108 O O . PRO A 1 283 ? -23.359 30.698 -5.192 1.00 62.06 283 PRO A O 1
#